Protein AF-A0A7K0A2V0-F1 (afdb_monomer_lite)

Foldseek 3Di:
DDQFAPLLVVLVVVLCVPDVQKDFPDQADLDAAQNHFQVSCVPPPVPGPQCPDPLQVDAGRSHGFKTKIFGNVLVVLAQPLQLLQVQLVVVCQVLVPLLQDDPLHGFWQKKWAHNPSDQFIWMWGPDQDVQGDTGIDGDDSVRSGIMMIGGRNNCRNPNVSSVSSSCSRVVHDDQRPDDDPCVCVCPPPVVVVVLLVVLCPVQPPPVLSVVLVVVLCVLCCCVVCVPCVPPPVVCVVVVNSCVSVVVVVSLVSVVVSLVVSLVVLVVCCVPVVDPPPSVVSSVVSNVVSVVVNVVDPDPDDDDDD

Secondary structure (DSSP, 8-state):
--SS-HHHHHHHHHHHTT-TTEEEEES--SSSSTTS-HHHHHHH-TT-GGGSSHHHHSS-SSS--EEEEEEHHHHTT-THHHHHHHHHHHHHHHTT-GGGEETTEESEEEEEE-SSSSSSPEEEE-SPPTTS--EEE---GGGGSEEEEEE-GGGTT-HHHHHHHHHHHHTPPPPPPPP-HHHHHHHSHHHHHHHHHHHHTTTS-HHHHHHHHHHHHHHHHHHHHTT-TTHHHHHHHTTTTTHHHHHHHHHHHHHHHHHHHHHHHHHHHHHHT--HHHHHHHHHHHHHHHHHHHTS---PPPP--

Radius of gyration: 24.72 Å; chains: 1; bounding box: 60×35×66 Å

Structure (mmCIF, N/CA/C/O backbone):
data_AF-A0A7K0A2V0-F1
#
_entry.id   AF-A0A7K0A2V0-F1
#
loop_
_atom_site.group_PDB
_atom_site.id
_atom_site.type_symbol
_atom_site.label_atom_id
_atom_site.label_alt_id
_atom_site.label_comp_id
_atom_site.label_asym_id
_atom_site.label_entity_id
_atom_site.label_seq_id
_atom_site.pdbx_PDB_ins_code
_atom_site.Cartn_x
_atom_site.Cartn_y
_atom_site.Cartn_z
_atom_site.occupancy
_atom_site.B_iso_or_equiv
_atom_site.auth_seq_id
_atom_site.auth_comp_id
_atom_site.auth_asym_id
_atom_site.auth_atom_id
_atom_site.pdbx_PDB_model_num
ATOM 1 N N . MET A 1 1 ? 16.718 -6.524 15.989 1.00 66.19 1 MET A N 1
ATOM 2 C CA . MET A 1 1 ? 15.733 -7.186 15.104 1.00 66.19 1 MET A CA 1
ATOM 3 C C . MET A 1 1 ? 15.753 -6.470 13.757 1.00 66.19 1 MET A C 1
ATOM 5 O O . MET A 1 1 ? 16.171 -5.319 13.733 1.00 66.19 1 MET A O 1
ATOM 9 N N . SER A 1 2 ? 15.404 -7.134 12.649 1.00 91.56 2 SER A N 1
ATOM 10 C CA . SER A 1 2 ? 15.358 -6.473 11.330 1.00 91.56 2 SER A CA 1
ATOM 11 C C . SER A 1 2 ? 14.224 -5.446 11.284 1.00 91.56 2 SER A C 1
ATOM 13 O O . SER A 1 2 ? 13.115 -5.767 11.713 1.00 91.56 2 SER A O 1
ATOM 15 N N . ALA A 1 3 ? 14.490 -4.260 10.728 1.00 93.75 3 ALA A N 1
ATOM 16 C CA . ALA A 1 3 ? 13.478 -3.230 10.485 1.00 93.75 3 ALA A CA 1
ATOM 17 C C . ALA A 1 3 ? 12.527 -3.587 9.326 1.00 93.75 3 ALA A C 1
ATOM 19 O O . ALA A 1 3 ? 11.509 -2.923 9.137 1.00 93.75 3 ALA A O 1
ATOM 20 N N . GLU A 1 4 ? 12.835 -4.630 8.551 1.00 95.62 4 GLU A N 1
ATOM 21 C CA . GLU A 1 4 ? 11.959 -5.126 7.491 1.00 95.62 4 GLU A CA 1
ATOM 22 C C . GLU A 1 4 ? 10.845 -6.013 8.080 1.00 95.62 4 GLU A C 1
ATOM 24 O O . GLU A 1 4 ? 11.146 -6.966 8.813 1.00 95.62 4 GLU A O 1
ATOM 29 N N . PRO A 1 5 ? 9.565 -5.732 7.774 1.00 96.62 5 PRO A N 1
ATOM 30 C CA . PRO A 1 5 ? 8.455 -6.604 8.128 1.00 96.62 5 PRO A CA 1
ATOM 31 C C . PRO A 1 5 ? 8.454 -7.893 7.309 1.00 96.62 5 PRO A C 1
ATOM 33 O O . PRO A 1 5 ? 8.651 -7.868 6.090 1.00 96.62 5 PRO A O 1
ATOM 36 N N . SER A 1 6 ? 8.157 -9.020 7.954 1.00 97.50 6 SER A N 1
ATOM 37 C CA . SER A 1 6 ? 8.134 -10.329 7.294 1.00 97.50 6 SER A CA 1
ATOM 38 C C . SER A 1 6 ? 7.038 -10.436 6.229 1.00 97.50 6 SER A C 1
ATOM 40 O O . SER A 1 6 ? 7.285 -10.989 5.156 1.00 97.50 6 SER A O 1
ATOM 42 N N . ALA A 1 7 ? 5.856 -9.851 6.462 1.00 98.44 7 ALA A N 1
ATOM 43 C CA . ALA A 1 7 ? 4.761 -9.899 5.493 1.00 98.44 7 ALA A CA 1
ATOM 44 C C . ALA A 1 7 ? 5.042 -9.043 4.247 1.00 98.44 7 ALA A C 1
ATOM 46 O O . ALA A 1 7 ? 4.751 -9.485 3.137 1.00 98.44 7 ALA A O 1
ATOM 47 N N . LEU A 1 8 ? 5.665 -7.865 4.396 1.00 98.56 8 LEU A N 1
ATOM 48 C CA . LEU A 1 8 ? 6.083 -7.055 3.242 1.00 98.56 8 LEU A CA 1
ATOM 49 C C . LEU A 1 8 ? 7.213 -7.730 2.459 1.00 98.56 8 LEU A C 1
ATOM 51 O O . LEU A 1 8 ? 7.192 -7.740 1.228 1.00 98.56 8 LEU A O 1
ATOM 55 N N . ARG A 1 9 ? 8.169 -8.358 3.159 1.00 98.50 9 ARG A N 1
ATOM 56 C CA . ARG A 1 9 ? 9.226 -9.151 2.518 1.00 98.50 9 ARG A CA 1
ATOM 57 C C . ARG A 1 9 ? 8.646 -10.306 1.708 1.00 98.50 9 ARG A C 1
ATOM 59 O O . ARG A 1 9 ? 9.081 -10.532 0.584 1.00 98.50 9 ARG A O 1
ATOM 66 N N . ARG A 1 10 ? 7.646 -10.996 2.256 1.00 98.50 10 ARG A N 1
ATOM 67 C CA . ARG A 1 10 ? 6.940 -12.069 1.560 1.00 98.50 10 ARG A CA 1
ATOM 68 C C . ARG A 1 10 ? 6.156 -11.562 0.348 1.00 98.50 10 ARG A C 1
ATOM 70 O O . ARG A 1 10 ? 6.206 -12.205 -0.693 1.00 98.50 10 ARG A O 1
ATOM 77 N N . LEU A 1 11 ? 5.476 -10.414 0.450 1.00 98.56 11 LEU A N 1
ATOM 78 C CA . LEU A 1 11 ? 4.786 -9.798 -0.693 1.00 98.56 11 LEU A CA 1
ATOM 79 C C . LEU A 1 11 ? 5.766 -9.577 -1.845 1.00 98.56 11 LEU A C 1
ATOM 81 O O . LEU A 1 11 ? 5.484 -9.999 -2.963 1.00 98.56 11 LEU A O 1
ATOM 85 N N . TRP A 1 12 ? 6.924 -8.974 -1.558 1.00 98.56 12 TRP A N 1
ATOM 86 C CA . TRP A 1 12 ? 7.983 -8.784 -2.548 1.00 98.56 12 TRP A CA 1
ATOM 87 C C . TRP A 1 12 ? 8.417 -10.114 -3.185 1.00 98.56 12 TRP A C 1
ATOM 89 O O . TRP A 1 12 ? 8.416 -10.226 -4.405 1.00 98.56 12 TRP A O 1
ATOM 99 N N . GLN A 1 13 ? 8.716 -11.131 -2.372 1.00 98.56 13 GLN A N 1
ATOM 100 C CA . GLN A 1 13 ? 9.186 -12.438 -2.852 1.00 98.56 13 GLN A CA 1
ATOM 101 C C . GLN A 1 13 ? 8.168 -13.168 -3.738 1.00 98.56 13 GLN A C 1
ATOM 103 O O . GLN A 1 13 ? 8.526 -13.841 -4.703 1.00 98.56 13 GLN A O 1
ATOM 108 N N . GLU A 1 14 ? 6.879 -13.055 -3.425 1.00 98.31 14 GLU A N 1
ATOM 109 C CA . GLU A 1 14 ? 5.840 -13.654 -4.262 1.00 98.31 14 GLU A CA 1
ATOM 110 C C . GLU A 1 14 ? 5.589 -12.840 -5.544 1.00 98.31 14 GLU A C 1
ATOM 112 O O . GLU A 1 14 ? 5.187 -13.411 -6.558 1.00 98.31 14 GLU A O 1
ATOM 117 N N . PHE A 1 15 ? 5.840 -11.527 -5.527 1.00 98.50 15 PHE A N 1
ATOM 118 C CA . PHE A 1 15 ? 5.737 -10.675 -6.712 1.00 98.50 15 PHE A CA 1
ATOM 119 C C . PHE A 1 15 ? 6.920 -10.867 -7.676 1.00 98.50 15 PHE A C 1
ATOM 121 O O . PHE A 1 15 ? 6.699 -11.072 -8.870 1.00 98.50 15 PHE A O 1
ATOM 128 N N . GLU A 1 16 ? 8.159 -10.874 -7.167 1.00 98.19 16 GLU A N 1
ATOM 129 C CA . GLU A 1 16 ? 9.382 -11.049 -7.975 1.00 98.19 16 GLU A CA 1
ATOM 130 C C . GLU A 1 16 ? 9.404 -12.397 -8.711 1.00 98.19 16 GLU A C 1
ATOM 132 O O . GLU A 1 16 ? 9.936 -12.508 -9.811 1.00 98.19 16 GLU A O 1
ATOM 137 N N . ALA A 1 17 ? 8.757 -13.420 -8.146 1.00 97.88 17 ALA A N 1
ATOM 138 C CA . ALA A 1 17 ? 8.623 -14.728 -8.780 1.00 97.88 17 ALA A CA 1
ATOM 139 C C . ALA A 1 17 ? 7.765 -14.712 -10.063 1.00 97.88 17 ALA A C 1
ATOM 141 O O . ALA A 1 17 ? 7.795 -15.678 -10.826 1.00 97.88 17 ALA A O 1
ATOM 142 N N . VAL A 1 18 ? 6.973 -13.657 -10.291 1.00 97.81 18 VAL A N 1
ATOM 143 C CA . VAL A 1 18 ? 6.028 -13.553 -11.417 1.00 97.81 18 VAL A CA 1
ATOM 144 C C . VAL A 1 18 ? 6.408 -12.444 -12.398 1.00 97.81 18 VAL A C 1
ATOM 146 O O . VAL A 1 18 ? 6.117 -12.575 -13.586 1.00 97.81 18 VAL A O 1
ATOM 149 N N . GLU A 1 19 ? 7.043 -11.369 -11.931 1.00 97.94 19 GLU A N 1
ATOM 150 C CA . GLU A 1 19 ? 7.427 -10.229 -12.768 1.00 97.94 19 GLU A CA 1
ATOM 151 C C . GLU A 1 19 ? 8.956 -10.075 -12.847 1.00 97.94 19 GLU A C 1
ATOM 153 O O . GLU A 1 19 ? 9.552 -9.494 -11.940 1.00 97.94 19 GLU A O 1
ATOM 158 N N . PRO A 1 20 ? 9.608 -10.563 -13.919 1.00 97.75 20 PRO A N 1
ATOM 159 C CA . PRO A 1 20 ? 11.066 -10.539 -14.037 1.00 97.75 20 PRO A CA 1
ATOM 160 C C . PRO A 1 20 ? 11.666 -9.139 -14.237 1.00 97.75 20 PRO A C 1
ATOM 162 O O . PRO A 1 20 ? 12.866 -8.975 -14.028 1.00 97.75 20 PRO A O 1
ATOM 165 N N . ASP A 1 21 ? 10.883 -8.138 -14.657 1.00 98.19 21 ASP A N 1
ATOM 166 C CA . ASP A 1 21 ? 11.375 -6.753 -14.748 1.00 98.19 21 ASP A CA 1
ATOM 167 C C . ASP A 1 21 ? 11.448 -6.053 -13.380 1.00 98.19 21 ASP A C 1
ATOM 169 O O . ASP A 1 21 ? 12.147 -5.046 -13.216 1.00 98.19 21 ASP A O 1
ATOM 173 N N . ALA A 1 22 ? 10.737 -6.591 -12.388 1.00 98.25 22 ALA A N 1
ATOM 174 C CA . ALA A 1 22 ? 10.681 -6.018 -11.061 1.00 98.25 22 ALA A CA 1
ATOM 175 C C . ALA A 1 22 ? 11.991 -6.246 -10.297 1.00 98.25 22 ALA A C 1
ATOM 177 O O 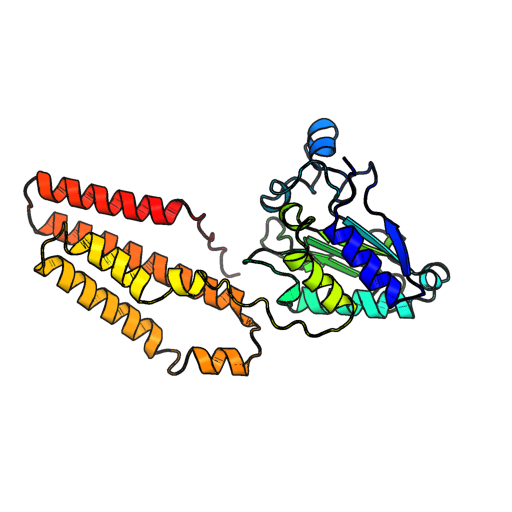. ALA A 1 22 ? 12.559 -7.337 -10.273 1.00 98.25 22 ALA A O 1
ATOM 178 N N . VAL A 1 23 ? 12.434 -5.215 -9.584 1.00 98.31 23 VAL A N 1
ATOM 179 C CA . VAL A 1 23 ? 13.592 -5.237 -8.690 1.00 98.31 23 VAL A CA 1
ATOM 180 C C . VAL A 1 23 ? 13.190 -4.688 -7.330 1.00 98.31 23 VAL A C 1
ATOM 182 O O . VAL A 1 23 ? 12.395 -3.748 -7.227 1.00 98.31 23 VAL A O 1
ATOM 185 N N . PHE A 1 24 ? 13.773 -5.258 -6.277 1.00 98.31 24 PHE A N 1
ATOM 186 C CA . PHE A 1 24 ? 13.545 -4.814 -4.910 1.00 98.31 24 PHE A CA 1
ATOM 187 C C . PHE A 1 24 ? 14.016 -3.363 -4.747 1.00 98.31 24 PHE A C 1
ATOM 189 O O . PHE A 1 24 ? 15.218 -3.099 -4.718 1.00 98.31 24 PHE A O 1
ATOM 196 N N . GLY A 1 25 ? 13.072 -2.423 -4.658 1.00 97.12 25 GLY A N 1
ATOM 197 C CA . GLY A 1 25 ? 13.355 -0.996 -4.482 1.00 97.12 25 GLY A CA 1
ATOM 198 C C . GLY A 1 25 ? 13.645 -0.635 -3.027 1.00 97.12 25 GLY A C 1
ATOM 199 O O . GLY A 1 25 ? 14.465 0.241 -2.760 1.00 97.12 25 GLY A O 1
ATOM 200 N N . GLY A 1 26 ? 13.034 -1.356 -2.083 1.00 97.81 26 GLY A N 1
ATOM 201 C CA . GLY A 1 26 ? 13.391 -1.262 -0.674 1.00 97.81 26 GLY A CA 1
ATOM 202 C C . GLY A 1 26 ? 12.240 -1.421 0.316 1.00 97.81 26 GLY A C 1
ATOM 203 O O . GLY A 1 26 ? 11.140 -0.905 0.147 1.00 97.81 26 GLY A O 1
ATOM 204 N N . ILE A 1 27 ? 12.597 -2.119 1.391 1.00 98.56 27 ILE A N 1
ATOM 205 C CA . ILE A 1 27 ? 12.077 -2.130 2.757 1.00 98.56 27 ILE A CA 1
ATOM 206 C C . ILE A 1 27 ? 12.171 -0.813 3.534 1.00 98.56 27 ILE A C 1
ATOM 208 O O . ILE A 1 27 ? 11.345 0.102 3.536 1.00 98.56 27 ILE A O 1
ATOM 212 N N . PHE A 1 28 ? 13.280 -0.787 4.258 1.00 98.31 28 PHE A N 1
ATOM 213 C CA . PHE A 1 28 ? 13.656 0.206 5.219 1.00 98.31 28 PHE A CA 1
ATOM 214 C C . PHE A 1 28 ? 14.677 1.169 4.620 1.00 98.31 28 PHE A C 1
ATOM 216 O O . PHE A 1 28 ? 15.631 0.763 3.960 1.00 98.31 28 PHE A O 1
ATOM 223 N N . ALA A 1 29 ? 14.517 2.446 4.937 1.00 97.44 29 ALA A N 1
ATOM 224 C CA . ALA A 1 29 ? 15.529 3.467 4.739 1.00 97.44 29 ALA A CA 1
ATOM 225 C C . ALA A 1 29 ? 15.411 4.487 5.871 1.00 97.44 29 ALA A C 1
ATOM 227 O O . ALA A 1 29 ? 14.306 4.861 6.271 1.00 97.44 29 ALA A O 1
ATOM 228 N N . ASN A 1 30 ? 16.544 4.984 6.371 1.00 96.31 30 ASN A N 1
ATOM 229 C CA . ASN A 1 30 ? 16.555 5.981 7.441 1.00 96.31 30 ASN A CA 1
ATOM 230 C C . ASN A 1 30 ? 16.196 7.401 6.929 1.00 96.31 30 ASN A C 1
ATOM 232 O O . ASN A 1 30 ? 16.963 8.350 7.085 1.00 96.31 30 ASN A O 1
ATOM 236 N N . LYS A 1 31 ? 15.022 7.549 6.304 1.00 94.88 31 LYS A N 1
ATOM 237 C CA . LYS A 1 31 ? 14.460 8.794 5.738 1.00 94.88 31 LYS A CA 1
ATOM 238 C C . LYS A 1 31 ? 13.128 9.157 6.411 1.00 94.88 31 LYS A C 1
ATOM 240 O O . LYS A 1 31 ? 12.721 8.454 7.331 1.00 94.88 31 LYS A O 1
ATOM 245 N N . SER A 1 32 ? 12.507 10.282 6.056 1.00 95.38 32 SER A N 1
ATOM 246 C CA . SER A 1 32 ? 11.130 10.615 6.469 1.00 95.38 32 SER A CA 1
ATOM 247 C C . SER A 1 32 ? 10.113 9.628 5.875 1.00 95.38 32 SER A C 1
ATOM 249 O O . SER A 1 32 ? 10.415 8.914 4.918 1.00 95.38 32 SER A O 1
ATOM 251 N N . GLY A 1 33 ? 8.909 9.574 6.443 1.00 96.44 33 GLY A N 1
ATOM 252 C CA . GLY A 1 33 ? 7.812 8.753 5.929 1.00 96.44 33 GLY A CA 1
ATOM 253 C C . GLY A 1 33 ? 7.914 7.258 6.255 1.00 96.44 33 GLY A C 1
ATOM 254 O O . GLY A 1 33 ? 8.633 6.830 7.164 1.00 96.44 33 GLY A O 1
ATOM 255 N N . TYR A 1 34 ? 7.159 6.448 5.511 1.00 98.12 34 TYR A N 1
ATOM 256 C CA . TYR A 1 34 ? 6.868 5.051 5.854 1.00 98.12 34 TYR A CA 1
ATOM 257 C C . TYR A 1 34 ? 8.057 4.083 5.738 1.00 98.12 34 TYR A C 1
ATOM 259 O O . TYR A 1 34 ? 8.030 3.026 6.363 1.00 98.12 34 TYR A O 1
ATOM 267 N N . HIS A 1 35 ? 9.141 4.433 5.042 1.00 98.31 35 HIS A N 1
ATOM 268 C CA . HIS A 1 35 ? 10.347 3.587 4.994 1.00 98.31 35 HIS A CA 1
ATOM 269 C C . HIS A 1 35 ? 11.119 3.514 6.314 1.00 98.31 35 HIS A C 1
ATOM 271 O O . HIS A 1 35 ? 12.013 2.685 6.450 1.00 98.31 35 HIS A O 1
ATOM 277 N N . ASN A 1 36 ? 10.816 4.365 7.290 1.00 98.31 36 ASN A N 1
ATOM 278 C CA . ASN A 1 36 ? 11.484 4.334 8.586 1.00 98.31 36 ASN A CA 1
ATOM 279 C C . ASN A 1 36 ? 10.597 3.712 9.663 1.00 98.31 36 ASN A C 1
ATOM 281 O O . ASN A 1 36 ? 9.383 3.549 9.502 1.00 98.31 36 ASN A O 1
ATOM 285 N N . THR A 1 37 ? 11.198 3.393 10.802 1.00 98.50 37 THR A N 1
ATOM 286 C CA . THR A 1 37 ? 10.464 2.856 11.945 1.00 98.50 37 THR A CA 1
ATOM 287 C C . THR A 1 37 ? 9.756 3.975 12.708 1.00 98.50 37 THR A C 1
ATOM 289 O O . THR A 1 37 ? 10.221 5.120 12.755 1.00 98.50 37 THR A O 1
ATOM 292 N N . ARG A 1 38 ? 8.618 3.658 13.335 1.00 97.94 38 ARG A N 1
ATOM 293 C CA . ARG A 1 38 ? 7.904 4.623 14.184 1.00 97.94 38 ARG A CA 1
ATOM 294 C C . ARG A 1 38 ? 8.755 5.035 15.378 1.00 97.94 38 ARG A C 1
ATOM 296 O O . ARG A 1 38 ? 8.724 6.200 15.752 1.00 97.94 38 ARG A O 1
ATOM 303 N N . ALA A 1 39 ? 9.502 4.106 15.969 1.00 98.00 39 ALA A N 1
ATOM 304 C CA . ALA A 1 39 ? 10.393 4.381 17.089 1.00 98.00 39 ALA A CA 1
ATOM 305 C C . ALA A 1 39 ? 11.469 5.411 16.710 1.00 98.00 39 ALA A C 1
ATOM 307 O O . ALA A 1 39 ? 11.717 6.354 17.461 1.00 98.00 39 ALA A O 1
ATOM 308 N N . ASN A 1 40 ? 12.054 5.276 15.516 1.00 97.94 40 ASN A N 1
ATOM 309 C CA . ASN A 1 40 ? 13.050 6.214 15.012 1.00 97.94 40 ASN A CA 1
ATOM 310 C C . ASN A 1 40 ? 12.446 7.605 14.771 1.00 97.94 40 ASN A C 1
ATOM 312 O O . ASN A 1 40 ? 13.007 8.606 15.208 1.00 97.94 40 ASN A O 1
ATOM 316 N N . HIS A 1 41 ? 11.255 7.668 14.170 1.00 98.00 41 HIS A N 1
ATOM 317 C CA . HIS A 1 41 ? 10.542 8.935 13.997 1.00 98.00 41 HIS A CA 1
ATOM 318 C C . HIS A 1 41 ? 10.130 9.566 15.323 1.00 98.00 41 HIS A C 1
ATOM 320 O O . HIS A 1 41 ? 10.343 10.752 15.501 1.00 98.00 41 HIS A O 1
ATOM 326 N N . LYS A 1 42 ? 9.627 8.814 16.305 1.00 97.25 42 LYS A N 1
ATOM 327 C CA . LYS A 1 42 ? 9.307 9.378 17.630 1.00 97.25 42 LYS A CA 1
ATOM 328 C C . LYS A 1 42 ? 10.511 10.064 18.285 1.00 97.25 42 LYS A C 1
ATOM 330 O O . LYS A 1 42 ? 10.323 11.050 18.988 1.00 97.25 42 LYS A O 1
ATOM 335 N N . ARG A 1 43 ? 11.723 9.551 18.047 1.00 97.19 43 ARG A N 1
ATOM 336 C CA . ARG A 1 43 ? 12.970 10.122 18.565 1.00 97.19 43 ARG A CA 1
ATOM 337 C C . ARG A 1 43 ? 13.436 11.337 17.761 1.00 97.19 43 ARG A C 1
ATOM 339 O O . ARG A 1 43 ? 13.698 12.381 18.346 1.00 97.19 43 ARG A O 1
ATOM 346 N N . ASP A 1 44 ? 13.529 11.199 16.439 1.00 96.94 44 ASP A N 1
ATOM 347 C CA . ASP A 1 44 ? 14.246 12.166 15.594 1.00 96.94 44 ASP A CA 1
ATOM 348 C C . ASP A 1 44 ? 13.310 13.111 14.823 1.00 96.94 44 ASP A C 1
ATOM 350 O O . ASP A 1 44 ? 13.721 14.185 14.385 1.00 96.94 44 ASP A O 1
ATOM 354 N N . ARG A 1 45 ? 12.055 12.701 14.605 1.00 95.56 45 ARG A N 1
ATOM 355 C CA . ARG A 1 45 ? 11.041 13.384 13.781 1.00 95.56 45 ARG A CA 1
ATOM 356 C C . ARG A 1 45 ? 9.623 13.158 14.343 1.00 95.56 45 ARG A C 1
ATOM 358 O O . ARG A 1 45 ? 8.782 12.578 13.654 1.00 95.56 45 ARG A O 1
ATOM 365 N N . PRO A 1 46 ? 9.315 13.588 15.582 1.00 93.94 46 PRO A N 1
ATOM 366 C CA . PRO A 1 46 ? 8.057 13.237 16.258 1.00 93.94 46 PRO A CA 1
ATOM 367 C C . PRO A 1 46 ? 6.797 13.740 15.533 1.00 93.94 46 PRO A C 1
ATOM 369 O O . PRO A 1 46 ? 5.700 13.252 15.788 1.00 93.94 46 PRO A O 1
ATOM 372 N N . GLY A 1 47 ? 6.951 14.695 14.613 1.00 91.94 47 GLY A N 1
ATOM 373 C CA . GLY A 1 47 ? 5.891 15.176 13.735 1.00 91.94 47 GLY A CA 1
ATOM 374 C C . GLY A 1 47 ? 5.798 14.469 12.381 1.00 91.94 47 GLY A C 1
ATOM 375 O O . GLY A 1 47 ? 5.036 14.944 11.550 1.00 91.94 47 GLY A O 1
ATOM 376 N N . ASP A 1 48 ? 6.544 13.402 12.088 1.00 96.56 48 ASP A N 1
ATOM 377 C CA . ASP A 1 48 ? 6.468 12.727 10.782 1.00 96.56 48 ASP A CA 1
ATOM 378 C C . ASP A 1 48 ? 5.041 12.220 10.501 1.00 96.56 48 ASP A C 1
ATOM 380 O O . ASP A 1 48 ? 4.374 11.677 11.381 1.00 96.56 48 ASP A O 1
ATOM 384 N N . TYR A 1 49 ? 4.533 12.426 9.282 1.00 94.00 49 TYR A N 1
ATOM 385 C CA . TYR A 1 49 ? 3.143 12.094 8.952 1.00 94.00 49 TYR A CA 1
ATOM 386 C C . TYR A 1 49 ? 2.850 10.589 9.062 1.00 94.00 49 TYR A C 1
ATOM 388 O O . TYR A 1 49 ? 1.729 10.217 9.411 1.00 94.00 49 TYR A O 1
ATOM 396 N N . SER A 1 50 ? 3.863 9.734 8.868 1.00 94.75 50 SER A N 1
ATOM 397 C CA . SER A 1 50 ? 3.743 8.269 8.898 1.00 94.75 50 SER A CA 1
ATOM 398 C C . SER A 1 50 ? 3.549 7.664 10.294 1.00 94.75 50 SER A C 1
ATOM 400 O O . SER A 1 50 ? 3.554 6.438 10.451 1.00 94.75 50 SER A O 1
ATOM 402 N N . ILE A 1 51 ? 3.435 8.503 11.330 1.00 95.50 51 ILE A N 1
ATOM 403 C CA . ILE A 1 51 ? 3.210 8.086 12.723 1.00 95.50 51 ILE A CA 1
ATOM 404 C C . ILE A 1 51 ? 2.035 8.816 13.390 1.00 95.50 51 ILE A C 1
ATOM 406 O O . ILE A 1 51 ? 1.830 8.677 14.597 1.00 95.50 51 ILE A O 1
ATOM 410 N N . ARG A 1 52 ? 1.261 9.603 12.630 1.00 92.00 52 ARG A N 1
ATOM 411 C CA . ARG A 1 52 ? 0.192 10.449 13.188 1.00 92.00 52 ARG A CA 1
ATOM 412 C C . ARG A 1 52 ? -1.138 9.721 13.355 1.00 92.00 52 ARG A C 1
ATOM 414 O O . ARG A 1 52 ? -1.867 10.033 14.288 1.00 92.00 52 ARG A O 1
ATOM 421 N N . MET A 1 53 ? -1.470 8.773 12.479 1.00 87.56 53 MET A N 1
ATOM 422 C CA . MET A 1 53 ? -2.792 8.140 12.514 1.00 87.56 53 MET A CA 1
ATOM 423 C C . MET A 1 53 ? -2.907 7.044 13.571 1.00 87.56 53 MET A C 1
ATOM 425 O O . MET A 1 53 ? -1.928 6.344 13.824 1.00 87.56 53 MET A O 1
ATOM 429 N N . PRO A 1 54 ? -4.118 6.773 14.093 1.00 90.31 54 PRO A N 1
ATOM 430 C CA . PRO A 1 54 ? -4.345 5.664 15.021 1.00 90.31 54 PRO A CA 1
ATOM 431 C C . PRO A 1 54 ? -3.880 4.299 14.484 1.00 90.31 54 PRO A C 1
ATOM 433 O O . PRO A 1 54 ? -3.336 3.481 15.223 1.00 90.31 54 PRO A O 1
ATOM 436 N N . ALA A 1 55 ? -4.049 4.034 13.183 1.00 88.94 55 ALA A N 1
ATOM 437 C CA . ALA A 1 55 ? -3.558 2.805 12.553 1.00 88.94 55 ALA A CA 1
ATOM 438 C C . ALA A 1 55 ? -2.019 2.742 12.479 1.00 88.94 55 ALA A C 1
ATOM 440 O O . ALA A 1 55 ? -1.444 1.658 12.566 1.00 88.94 55 ALA A O 1
ATOM 441 N N . ASP A 1 56 ? -1.354 3.896 12.403 1.00 92.81 56 ASP A N 1
ATOM 442 C CA . ASP A 1 56 ? 0.107 4.008 12.412 1.00 92.81 56 ASP A CA 1
ATOM 443 C C . ASP A 1 56 ? 0.692 4.082 13.822 1.00 92.81 56 ASP A C 1
ATOM 445 O O . ASP A 1 56 ? 1.877 3.837 14.021 1.00 92.81 56 ASP A O 1
ATOM 449 N N . GLN A 1 57 ? -0.119 4.377 14.833 1.00 94.12 57 GLN A N 1
ATOM 450 C CA . GLN A 1 57 ? 0.270 4.328 16.244 1.00 94.12 57 GLN A CA 1
ATOM 451 C C . GLN A 1 57 ? 0.122 2.928 16.859 1.00 94.12 57 GLN A C 1
ATOM 453 O O . GLN A 1 57 ? 0.612 2.692 17.963 1.00 94.12 57 GLN A O 1
ATOM 458 N N . ARG A 1 58 ? -0.465 1.979 16.117 1.00 93.88 58 ARG A N 1
ATOM 459 C CA . ARG A 1 58 ? -0.594 0.556 16.472 1.00 93.88 58 ARG A CA 1
ATOM 460 C C . ARG A 1 58 ? 0.374 -0.331 15.681 1.00 93.88 58 ARG A C 1
ATOM 462 O O . ARG A 1 58 ? 1.065 0.144 14.783 1.00 93.88 58 ARG A O 1
ATOM 469 N N . GLY A 1 59 ? 0.466 -1.608 16.049 1.00 94.69 59 GLY A N 1
ATOM 470 C CA . GLY A 1 59 ? 1.445 -2.539 15.475 1.00 94.69 59 GLY A CA 1
ATOM 471 C C . GLY A 1 59 ? 2.884 -2.272 15.936 1.00 94.69 59 GLY A C 1
ATOM 472 O O . GLY A 1 59 ? 3.091 -1.446 16.836 1.00 94.69 59 GLY A O 1
ATOM 473 N N . PRO A 1 60 ? 3.873 -2.959 15.340 1.00 97.25 60 PRO A N 1
ATOM 474 C CA . PRO A 1 60 ? 5.273 -2.829 15.725 1.00 97.25 60 PRO A CA 1
ATOM 475 C C . PRO A 1 60 ? 5.806 -1.418 15.447 1.00 97.25 60 PRO A C 1
ATOM 477 O O . PRO A 1 60 ? 5.547 -0.831 14.393 1.00 97.25 60 PRO A O 1
ATOM 480 N N . ASP A 1 61 ? 6.552 -0.849 16.395 1.00 97.88 61 ASP A N 1
ATOM 481 C CA . ASP A 1 61 ? 7.193 0.457 16.224 1.00 97.88 61 ASP A CA 1
ATOM 482 C C . ASP A 1 61 ? 8.613 0.380 15.663 1.00 97.88 61 ASP A C 1
ATOM 484 O O . ASP A 1 61 ? 9.118 1.397 15.189 1.00 97.88 61 ASP A O 1
ATOM 488 N N . ASP A 1 62 ? 9.230 -0.798 15.672 1.00 98.19 62 ASP A N 1
ATOM 489 C CA . ASP A 1 62 ? 10.589 -1.076 15.207 1.00 98.19 62 ASP A CA 1
ATOM 490 C C . ASP A 1 62 ? 10.654 -1.513 13.733 1.00 98.19 62 ASP A C 1
ATOM 492 O O . ASP A 1 62 ? 11.718 -1.885 13.239 1.00 98.19 62 ASP A O 1
ATOM 496 N N . LYS A 1 63 ? 9.532 -1.427 13.010 1.00 98.44 63 LYS A N 1
ATOM 497 C CA . LYS A 1 63 ? 9.405 -1.852 11.613 1.00 98.44 63 LYS A CA 1
ATOM 498 C C . LYS A 1 63 ? 9.120 -0.699 10.661 1.00 98.44 63 LYS A C 1
ATOM 500 O O . LYS A 1 63 ? 8.391 0.234 11.000 1.00 98.44 63 LYS A O 1
ATOM 505 N N . ALA A 1 64 ? 9.687 -0.775 9.460 1.00 98.56 64 ALA A N 1
ATOM 506 C CA . ALA A 1 64 ? 9.269 0.030 8.319 1.00 98.56 64 ALA A CA 1
ATOM 507 C C . ALA A 1 64 ? 7.866 -0.381 7.855 1.00 98.56 64 ALA A C 1
ATOM 509 O O . ALA A 1 64 ? 7.336 -1.419 8.243 1.00 98.56 64 ALA A O 1
ATOM 510 N N . ALA A 1 65 ? 7.253 0.455 7.035 1.00 98.62 65 ALA A N 1
ATOM 511 C CA . ALA A 1 65 ? 5.879 0.297 6.594 1.00 98.62 65 ALA A CA 1
ATOM 512 C C . ALA A 1 65 ? 5.682 0.770 5.149 1.00 98.62 65 ALA A C 1
ATOM 514 O O . ALA A 1 65 ? 4.595 1.195 4.781 1.00 98.62 65 ALA A O 1
ATOM 515 N N . ALA A 1 66 ? 6.733 0.701 4.334 1.00 98.56 66 ALA A N 1
ATOM 516 C CA . ALA A 1 66 ? 6.676 0.966 2.905 1.00 98.56 66 ALA A CA 1
ATOM 517 C C . ALA A 1 66 ? 7.319 -0.173 2.115 1.00 98.56 66 ALA A C 1
ATOM 519 O O . ALA A 1 66 ? 8.148 -0.909 2.650 1.00 98.56 66 ALA A O 1
ATOM 520 N N . LEU A 1 67 ? 6.941 -0.290 0.848 1.00 98.81 67 LEU A N 1
ATOM 521 C CA . LEU A 1 67 ? 7.607 -1.134 -0.133 1.00 98.81 67 LEU A CA 1
ATOM 522 C C . LEU A 1 67 ? 7.764 -0.351 -1.433 1.00 98.81 67 LEU A C 1
ATOM 524 O O . LEU A 1 67 ? 6.761 0.085 -1.998 1.00 98.81 67 LEU A O 1
ATOM 528 N N . ASP A 1 68 ? 9.000 -0.263 -1.916 1.00 98.75 68 ASP A N 1
ATOM 529 C CA . ASP A 1 68 ? 9.296 0.202 -3.270 1.00 98.75 68 ASP A CA 1
ATOM 530 C C . ASP A 1 68 ? 9.532 -1.002 -4.194 1.00 98.75 68 ASP A C 1
ATOM 532 O O . ASP A 1 68 ? 10.354 -1.879 -3.901 1.00 98.75 68 ASP A O 1
ATOM 536 N N . ILE A 1 69 ? 8.834 -1.029 -5.330 1.00 98.69 69 ILE A N 1
ATOM 537 C CA . ILE A 1 69 ? 9.004 -2.006 -6.413 1.00 98.69 69 ILE A CA 1
ATOM 538 C C . ILE A 1 69 ? 9.519 -1.258 -7.640 1.00 98.69 69 ILE A C 1
ATOM 540 O O . ILE A 1 69 ? 8.774 -0.502 -8.254 1.00 98.69 69 ILE A O 1
ATOM 544 N N . THR A 1 70 ? 10.789 -1.442 -7.994 1.00 98.50 70 THR A N 1
ATOM 545 C CA . THR A 1 70 ? 11.405 -0.782 -9.157 1.00 98.50 70 THR A CA 1
ATOM 546 C C . THR A 1 70 ? 11.203 -1.606 -10.422 1.00 98.50 70 THR A C 1
ATOM 548 O O . THR A 1 70 ? 11.285 -2.825 -10.360 1.00 98.50 70 THR A O 1
ATOM 551 N N . PHE A 1 71 ? 11.017 -0.949 -11.565 1.00 98.50 71 PHE A N 1
ATOM 552 C CA . PHE A 1 71 ? 10.895 -1.587 -12.879 1.00 98.50 71 PHE A CA 1
ATOM 553 C C . PHE A 1 71 ? 12.073 -1.168 -13.765 1.00 98.50 71 PHE A C 1
ATOM 555 O O . PHE A 1 71 ? 12.290 0.028 -13.993 1.00 98.50 71 PHE A O 1
ATOM 562 N N . ASN A 1 72 ? 12.885 -2.126 -14.224 1.00 97.81 72 ASN A N 1
ATOM 563 C CA . ASN A 1 72 ? 14.103 -1.805 -14.975 1.00 97.81 72 ASN A CA 1
ATOM 564 C C . ASN A 1 72 ? 13.785 -1.154 -16.325 1.00 97.81 72 ASN A C 1
ATOM 566 O O . ASN A 1 72 ? 14.470 -0.199 -16.698 1.00 97.81 72 ASN A O 1
ATOM 570 N N . THR A 1 73 ? 12.747 -1.608 -17.036 1.00 97.75 73 THR A N 1
ATOM 571 C CA . THR A 1 73 ? 12.351 -0.987 -18.313 1.00 97.75 73 THR A CA 1
ATOM 572 C C . THR A 1 73 ? 11.896 0.459 -18.129 1.00 97.75 73 THR A C 1
ATOM 574 O O . THR A 1 73 ? 12.220 1.314 -18.954 1.00 97.75 73 THR A O 1
ATOM 577 N N . ALA A 1 74 ? 11.222 0.764 -17.016 1.00 97.62 74 ALA A N 1
ATOM 578 C CA . ALA A 1 74 ? 10.722 2.106 -16.727 1.00 97.62 74 ALA A CA 1
ATOM 579 C C . ALA A 1 74 ? 11.858 3.122 -16.519 1.00 97.62 74 ALA A C 1
ATOM 581 O O . ALA A 1 74 ? 11.749 4.265 -16.954 1.00 97.62 74 ALA A O 1
ATOM 582 N N . ARG A 1 75 ? 13.008 2.701 -15.969 1.00 93.81 75 ARG A N 1
ATOM 583 C CA . ARG A 1 75 ? 14.218 3.551 -15.900 1.00 93.81 75 ARG A CA 1
ATOM 584 C C . ARG A 1 75 ? 14.746 3.963 -17.279 1.00 93.81 75 ARG A C 1
ATOM 586 O O . ARG A 1 75 ? 15.437 4.971 -17.387 1.00 93.81 75 ARG A O 1
ATOM 593 N N . GLY A 1 76 ? 14.449 3.175 -18.313 1.00 94.12 76 GLY A N 1
ATOM 594 C CA . GLY A 1 76 ? 14.757 3.475 -19.712 1.00 94.12 76 GLY A CA 1
ATOM 595 C C . GLY A 1 76 ? 13.648 4.232 -20.453 1.00 94.12 76 GLY A C 1
ATOM 596 O O . GLY A 1 76 ? 13.771 4.417 -21.661 1.00 94.12 76 GLY A O 1
ATOM 597 N N . GLY A 1 77 ? 12.576 4.642 -19.763 1.00 95.62 77 GLY A N 1
ATOM 598 C CA . GLY A 1 77 ? 11.416 5.324 -20.348 1.00 95.62 77 GLY A CA 1
ATOM 599 C C . GLY A 1 77 ? 10.350 4.396 -20.940 1.00 95.62 77 GLY A C 1
ATOM 600 O O . GLY A 1 77 ? 9.420 4.874 -21.583 1.00 95.62 77 GLY A O 1
ATOM 601 N N . ASP A 1 78 ? 10.455 3.075 -20.752 1.00 97.88 78 ASP A N 1
ATOM 602 C CA . ASP A 1 78 ? 9.403 2.132 -21.148 1.00 97.88 78 ASP A CA 1
ATOM 603 C C . ASP A 1 78 ? 8.511 1.782 -19.951 1.00 97.88 78 ASP A C 1
ATOM 605 O O . ASP A 1 78 ? 8.780 0.855 -19.176 1.00 97.88 78 ASP A O 1
ATOM 609 N N . PHE A 1 79 ? 7.422 2.540 -19.824 1.00 98.38 79 PHE A N 1
ATOM 610 C CA . PHE A 1 79 ? 6.492 2.463 -18.701 1.00 98.38 79 PHE A CA 1
ATOM 611 C C . PHE A 1 79 ? 5.465 1.326 -18.795 1.00 98.38 79 PHE A C 1
ATOM 613 O O . PHE A 1 79 ? 4.649 1.157 -17.892 1.00 98.38 79 PHE A O 1
ATOM 620 N N . ARG A 1 80 ? 5.482 0.496 -19.849 1.00 98.56 80 ARG A N 1
ATOM 621 C CA . ARG A 1 80 ? 4.418 -0.504 -20.086 1.00 98.56 80 ARG A CA 1
ATOM 622 C C . ARG A 1 80 ? 4.232 -1.491 -18.935 1.00 98.56 80 ARG A C 1
ATOM 624 O O . ARG A 1 80 ? 3.098 -1.865 -18.630 1.00 98.56 80 ARG A O 1
ATOM 631 N N . ILE A 1 81 ? 5.326 -1.918 -18.304 1.00 98.38 81 ILE A N 1
ATOM 632 C CA . ILE A 1 81 ? 5.276 -2.898 -17.212 1.00 98.38 81 ILE A CA 1
ATOM 633 C C . ILE A 1 81 ? 4.815 -2.237 -15.911 1.00 98.38 81 ILE A C 1
ATOM 635 O O . ILE A 1 81 ? 3.877 -2.737 -15.292 1.00 98.38 81 ILE A O 1
ATOM 639 N N . ILE A 1 82 ? 5.396 -1.097 -15.521 1.00 98.44 82 ILE A N 1
ATOM 640 C CA . ILE A 1 82 ? 4.956 -0.370 -14.320 1.00 98.44 82 ILE A CA 1
ATOM 641 C C . ILE A 1 82 ? 3.480 0.044 -14.433 1.00 98.44 82 ILE A C 1
ATOM 643 O O . ILE A 1 82 ? 2.704 -0.249 -13.523 1.00 98.44 82 ILE A O 1
ATOM 647 N N . ALA A 1 83 ? 3.051 0.569 -15.587 1.00 98.50 83 ALA A N 1
ATOM 648 C CA . ALA A 1 83 ? 1.671 0.987 -15.832 1.00 98.50 83 ALA A CA 1
ATOM 649 C C . ALA A 1 83 ? 0.654 -0.135 -15.657 1.00 98.50 83 ALA A C 1
ATOM 651 O O . ALA A 1 83 ? -0.413 0.082 -15.082 1.00 98.50 83 ALA A O 1
ATOM 652 N N . LYS A 1 84 ? 0.988 -1.366 -16.058 1.00 98.31 84 LYS A N 1
ATOM 653 C CA . LYS A 1 84 ? 0.136 -2.537 -15.810 1.00 98.31 84 LYS A CA 1
ATOM 654 C C . LYS A 1 84 ? -0.178 -2.705 -14.319 1.00 98.31 84 LYS A C 1
ATOM 656 O O . LYS A 1 84 ? -1.326 -2.984 -13.974 1.00 98.31 84 LYS A O 1
ATOM 661 N N . TYR A 1 85 ? 0.815 -2.565 -13.442 1.00 98.62 85 TYR A N 1
ATOM 662 C CA . TYR A 1 85 ? 0.655 -2.786 -12.003 1.00 98.62 85 TYR A CA 1
ATOM 663 C C . TYR A 1 85 ? 0.098 -1.560 -11.278 1.00 98.62 85 TYR A C 1
ATOM 665 O O . TYR A 1 85 ? -0.830 -1.705 -10.478 1.00 98.62 85 TYR A O 1
ATOM 673 N N . SER A 1 86 ? 0.573 -0.358 -11.606 1.00 98.56 86 SER A N 1
ATOM 674 C CA . SER A 1 86 ? 0.041 0.887 -11.043 1.00 98.56 86 SER A CA 1
ATOM 675 C C . SER A 1 86 ? -1.428 1.072 -11.401 1.00 98.56 86 SER A C 1
ATOM 677 O O . SER A 1 86 ? -2.215 1.426 -10.534 1.00 98.56 86 SER A O 1
ATOM 679 N N . LYS A 1 87 ? -1.852 0.740 -12.630 1.00 98.31 87 LYS A N 1
ATOM 680 C CA . LYS A 1 87 ? -3.266 0.816 -13.030 1.00 98.31 87 LYS A CA 1
ATOM 681 C C . LYS A 1 87 ? -4.162 -0.127 -12.227 1.00 98.31 87 LYS A C 1
ATOM 683 O O . LYS A 1 87 ? -5.302 0.228 -11.922 1.00 98.31 87 LYS A O 1
ATOM 688 N N . ARG A 1 88 ? -3.664 -1.314 -11.857 1.00 98.25 88 ARG A N 1
ATOM 689 C CA . ARG A 1 88 ? -4.385 -2.257 -10.981 1.00 98.25 88 ARG A CA 1
ATOM 690 C C . ARG A 1 88 ? -4.572 -1.669 -9.587 1.00 98.25 88 ARG A C 1
ATOM 692 O O . ARG A 1 88 ? -5.687 -1.696 -9.071 1.00 98.25 88 ARG A O 1
ATOM 699 N N . LEU A 1 89 ? -3.514 -1.094 -9.012 1.00 98.38 89 LEU A N 1
ATOM 700 C CA . LEU A 1 89 ? -3.594 -0.387 -7.733 1.00 98.38 89 LEU A CA 1
ATOM 701 C C . LEU A 1 89 ? -4.529 0.822 -7.825 1.00 98.38 89 LEU A C 1
ATOM 703 O O . LEU A 1 89 ? -5.464 0.912 -7.039 1.00 98.38 89 LEU A O 1
ATOM 707 N N . LEU A 1 90 ? -4.359 1.691 -8.820 1.00 97.38 90 LEU A N 1
ATOM 708 C CA . LEU A 1 90 ? -5.189 2.877 -9.024 1.00 97.38 90 LEU A CA 1
ATOM 709 C C . LEU A 1 90 ? -6.673 2.517 -9.095 1.00 97.38 90 LEU A C 1
ATOM 711 O O . LEU A 1 90 ? -7.483 3.074 -8.356 1.00 97.38 90 LEU A O 1
ATOM 715 N N . THR A 1 91 ? -7.013 1.521 -9.917 1.00 96.25 91 THR A N 1
ATOM 716 C CA . THR A 1 91 ? -8.386 1.016 -10.040 1.00 96.25 91 THR A CA 1
ATOM 717 C C . THR A 1 91 ? -8.892 0.484 -8.702 1.00 96.25 91 THR A C 1
ATOM 719 O O . THR A 1 91 ? -10.016 0.790 -8.304 1.00 96.25 91 THR A O 1
ATOM 722 N N . ALA A 1 92 ? -8.075 -0.285 -7.977 1.00 95.94 92 ALA A N 1
ATOM 723 C CA . ALA A 1 92 ? -8.458 -0.820 -6.677 1.00 95.94 92 ALA A CA 1
ATOM 724 C C . ALA A 1 92 ? -8.740 0.296 -5.659 1.00 95.94 92 ALA A C 1
ATOM 726 O O . ALA A 1 92 ? -9.744 0.243 -4.953 1.00 95.94 92 ALA A O 1
ATOM 727 N N . PHE A 1 93 ? -7.906 1.335 -5.607 1.00 94.50 93 PHE A N 1
ATOM 728 C CA . PHE A 1 93 ? -8.108 2.477 -4.715 1.00 94.50 93 PHE A CA 1
ATOM 729 C C . PHE A 1 93 ? -9.364 3.276 -5.082 1.00 94.50 93 PHE A C 1
ATOM 731 O O . PHE A 1 93 ? -10.200 3.528 -4.212 1.00 94.50 93 PHE A O 1
ATOM 738 N N . GLN A 1 94 ? -9.543 3.601 -6.366 1.00 91.94 94 GLN A N 1
ATOM 739 C CA . GLN A 1 94 ? -10.708 4.333 -6.878 1.00 91.94 94 GLN A CA 1
ATOM 740 C C . GLN A 1 94 ? -12.025 3.589 -6.622 1.00 91.94 94 GLN A C 1
ATOM 742 O O . GLN A 1 94 ? -13.042 4.203 -6.306 1.00 91.94 94 GLN A O 1
ATOM 747 N N . THR A 1 95 ? -12.011 2.259 -6.729 1.00 88.62 95 THR A N 1
ATOM 748 C CA . THR A 1 95 ? -13.197 1.411 -6.521 1.00 88.62 95 THR A CA 1
ATOM 749 C C . THR A 1 95 ? -13.351 0.913 -5.086 1.00 88.62 95 THR A C 1
ATOM 751 O O . THR A 1 95 ? -14.315 0.206 -4.793 1.00 88.62 95 THR A O 1
ATOM 754 N N . ARG A 1 96 ? -12.432 1.289 -4.185 1.00 86.50 96 ARG A N 1
ATOM 755 C CA . ARG A 1 96 ? -12.361 0.797 -2.801 1.00 86.50 96 ARG A CA 1
ATOM 756 C C . ARG A 1 96 ? -12.414 -0.730 -2.731 1.00 86.50 96 ARG A C 1
ATOM 758 O O . ARG A 1 96 ? -13.196 -1.297 -1.967 1.00 86.50 96 ARG A O 1
ATOM 765 N N . ASP A 1 97 ? -11.581 -1.381 -3.535 1.00 92.12 97 ASP A N 1
ATOM 766 C CA . ASP A 1 97 ? -11.496 -2.834 -3.621 1.00 92.12 97 ASP A CA 1
ATOM 767 C C . ASP A 1 97 ? -11.409 -3.467 -2.218 1.00 92.12 97 ASP A C 1
ATOM 769 O O . ASP A 1 97 ? -10.564 -3.046 -1.419 1.00 92.12 97 ASP A O 1
ATOM 773 N N . PRO A 1 98 ? -12.243 -4.476 -1.893 1.00 90.19 98 PRO A N 1
ATOM 774 C CA . PRO A 1 98 ? -12.239 -5.116 -0.579 1.00 90.19 98 PRO A CA 1
ATOM 775 C C . PRO A 1 98 ? -10.864 -5.630 -0.137 1.00 90.19 98 PRO A C 1
ATOM 777 O O . PRO A 1 98 ? -10.592 -5.678 1.060 1.00 90.19 98 PRO A O 1
ATOM 780 N N . ARG A 1 99 ? -9.971 -5.964 -1.079 1.00 94.75 99 ARG A N 1
ATOM 781 C CA . ARG A 1 99 ? -8.601 -6.430 -0.809 1.00 94.75 99 ARG A CA 1
ATOM 782 C C . ARG A 1 99 ? -7.681 -5.342 -0.242 1.00 94.75 99 ARG A C 1
ATOM 784 O O . ARG A 1 99 ? -6.607 -5.669 0.255 1.00 94.75 99 ARG A O 1
ATOM 791 N N . LEU A 1 100 ? -8.085 -4.070 -0.287 1.00 94.81 100 LEU A N 1
ATOM 792 C CA . LEU A 1 100 ? -7.400 -2.968 0.399 1.00 94.81 100 LEU A CA 1
ATOM 793 C C . LEU A 1 100 ? -7.728 -2.906 1.895 1.00 94.81 100 LEU A C 1
ATOM 795 O O . LEU A 1 100 ? -7.120 -2.107 2.608 1.00 94.81 100 LEU A O 1
ATOM 799 N N . PHE A 1 101 ? -8.677 -3.711 2.381 1.00 92.06 101 PHE A N 1
ATOM 800 C CA . PHE A 1 101 ? -9.174 -3.662 3.751 1.00 92.06 101 PHE A CA 1
ATOM 801 C C . PHE A 1 101 ? -9.025 -5.011 4.457 1.00 92.06 101 PHE A C 1
ATOM 803 O O . PHE A 1 101 ? -9.177 -6.077 3.867 1.00 92.06 101 PHE A O 1
ATOM 810 N N . TYR A 1 102 ? -8.773 -4.965 5.762 1.00 91.06 102 TYR A N 1
ATOM 811 C CA . TYR A 1 102 ? -8.731 -6.136 6.626 1.00 91.06 102 TYR A CA 1
ATOM 812 C C . TYR A 1 102 ? -9.348 -5.796 7.983 1.00 91.06 102 TYR A C 1
ATOM 814 O O . TYR A 1 102 ? -8.997 -4.788 8.598 1.00 91.06 102 TYR A O 1
ATOM 822 N N . ARG A 1 103 ? -10.309 -6.616 8.436 1.00 87.38 103 ARG A N 1
ATOM 823 C CA . ARG A 1 103 ? -11.070 -6.409 9.688 1.00 87.38 103 ARG A CA 1
ATOM 824 C C . ARG A 1 103 ? -11.604 -4.973 9.844 1.00 87.38 103 ARG A C 1
ATOM 826 O O . ARG A 1 103 ? -11.477 -4.359 10.896 1.00 87.38 103 ARG A O 1
ATOM 833 N N . GLY A 1 104 ? -12.156 -4.422 8.761 1.00 79.62 104 GLY A N 1
ATOM 834 C CA . GLY A 1 104 ? -12.734 -3.073 8.731 1.00 79.62 104 GLY A CA 1
ATOM 835 C C . GLY A 1 104 ? -11.729 -1.915 8.642 1.00 79.62 104 GLY A C 1
ATOM 836 O O . GLY A 1 104 ? -12.153 -0.773 8.498 1.00 79.62 104 GLY A O 1
ATOM 837 N N . GLY A 1 105 ? -10.417 -2.172 8.683 1.00 85.50 105 GLY A N 1
ATOM 838 C CA . GLY A 1 105 ? -9.376 -1.150 8.530 1.00 85.50 105 GLY A CA 1
ATOM 839 C C . GLY A 1 105 ? -8.693 -1.198 7.165 1.00 85.50 105 GLY A C 1
ATOM 840 O O . GLY A 1 105 ? -8.535 -2.271 6.591 1.00 85.50 105 GLY A O 1
ATOM 841 N N . ALA A 1 106 ? -8.249 -0.049 6.651 1.00 92.56 106 ALA A N 1
ATOM 842 C CA . ALA A 1 106 ? -7.409 -0.003 5.454 1.00 92.56 106 ALA A CA 1
ATOM 843 C C . ALA A 1 106 ? -6.037 -0.637 5.740 1.00 92.56 106 ALA A C 1
ATOM 845 O O . ALA A 1 106 ? -5.426 -0.365 6.777 1.00 92.56 106 ALA A O 1
ATOM 846 N N . VAL A 1 107 ? -5.564 -1.486 4.828 1.00 96.50 107 VAL A N 1
ATOM 847 C CA . VAL A 1 107 ? -4.242 -2.128 4.883 1.00 96.50 107 VAL A CA 1
ATOM 848 C C . VAL A 1 107 ? -3.160 -1.163 4.414 1.00 96.50 107 VAL A C 1
ATOM 850 O O . VAL A 1 107 ? -2.102 -1.043 5.034 1.00 96.50 107 VAL A O 1
ATOM 853 N N . VAL A 1 108 ? -3.459 -0.443 3.337 1.00 97.06 108 VAL A N 1
ATOM 854 C CA . VAL A 1 108 ? -2.571 0.521 2.691 1.00 97.06 108 VAL A CA 1
ATOM 855 C C . VAL A 1 108 ? -3.125 1.921 2.911 1.00 97.06 108 VAL A C 1
ATOM 857 O O . VAL A 1 108 ? -4.332 2.136 2.833 1.00 97.06 108 VAL A O 1
ATOM 860 N N . ARG A 1 109 ? -2.241 2.873 3.197 1.00 95.25 109 ARG A N 1
ATOM 861 C CA . ARG A 1 109 ? -2.571 4.293 3.269 1.00 95.25 109 ARG A CA 1
ATOM 862 C C . ARG A 1 109 ? -2.619 4.908 1.880 1.00 95.25 109 ARG A C 1
ATOM 864 O O . ARG A 1 109 ? -3.593 5.568 1.549 1.00 95.25 109 ARG A O 1
ATOM 871 N N . GLU A 1 110 ? -1.566 4.721 1.095 1.00 96.38 110 GLU A N 1
ATOM 872 C CA . GLU A 1 110 ? -1.421 5.324 -0.229 1.00 96.38 110 GLU A CA 1
ATOM 873 C C . GLU A 1 110 ? -0.467 4.535 -1.118 1.00 96.38 110 GLU A C 1
ATOM 875 O O . GLU A 1 110 ? 0.314 3.712 -0.628 1.00 96.38 110 GLU A O 1
ATOM 880 N N . PHE A 1 111 ? -0.526 4.813 -2.417 1.00 98.19 111 PHE A N 1
ATOM 881 C CA . PHE A 1 111 ? 0.481 4.376 -3.374 1.00 98.19 111 PHE A CA 1
ATOM 882 C C . PHE A 1 111 ? 0.809 5.495 -4.373 1.00 98.19 111 PHE A C 1
ATOM 884 O O . PHE A 1 111 ? -0.013 6.394 -4.566 1.00 98.19 111 PHE A O 1
ATOM 891 N N . TYR A 1 112 ? 1.974 5.389 -5.015 1.00 98.50 112 TYR A N 1
ATOM 892 C CA . TYR A 1 112 ? 2.411 6.223 -6.139 1.00 98.50 112 TYR A CA 1
ATOM 893 C C . TYR A 1 112 ? 3.093 5.356 -7.205 1.00 98.50 112 TYR A C 1
ATOM 895 O O . TYR A 1 112 ? 3.759 4.380 -6.855 1.00 98.50 112 TYR A O 1
ATOM 903 N N . GLY A 1 113 ? 2.942 5.697 -8.482 1.00 98.25 113 GLY A N 1
ATOM 904 C CA . GLY A 1 113 ? 3.589 5.039 -9.621 1.00 98.25 113 GLY A CA 1
ATOM 905 C C . GLY A 1 113 ? 3.216 5.723 -10.940 1.00 98.25 113 GLY A C 1
ATOM 906 O O . GLY A 1 113 ? 2.613 6.785 -10.919 1.00 98.25 113 GLY A O 1
ATOM 907 N N . ASN A 1 114 ? 3.523 5.097 -12.076 1.00 98.19 114 ASN A N 1
ATOM 908 C CA . ASN A 1 114 ? 3.012 5.513 -13.390 1.00 98.19 114 ASN A CA 1
ATOM 909 C C . ASN A 1 114 ? 1.966 4.507 -13.881 1.00 98.19 114 ASN A C 1
ATOM 911 O O . ASN A 1 114 ? 2.256 3.310 -13.826 1.00 98.19 114 ASN A O 1
ATOM 915 N N . ALA A 1 115 ? 0.780 4.942 -14.310 1.00 97.50 115 ALA A N 1
ATOM 916 C CA . ALA A 1 115 ? -0.397 4.119 -14.608 1.00 97.50 115 ALA A CA 1
ATOM 917 C C . ALA A 1 115 ? -0.932 4.255 -16.046 1.00 97.50 115 ALA A C 1
ATOM 919 O O . ALA A 1 115 ? -1.747 3.418 -16.462 1.00 97.50 115 ALA A O 1
ATOM 920 N N . ASP A 1 116 ? -0.484 5.247 -16.813 1.00 96.38 116 ASP A N 1
ATOM 921 C CA . ASP A 1 116 ? -0.993 5.554 -18.157 1.00 96.38 116 ASP A CA 1
ATOM 922 C C . ASP A 1 116 ? 0.081 5.957 -19.188 1.00 96.38 116 ASP A C 1
ATOM 924 O O . ASP A 1 116 ? -0.265 6.376 -20.294 1.00 96.38 116 ASP A O 1
ATOM 928 N N . LEU A 1 117 ? 1.349 5.611 -18.924 1.00 97.12 117 LEU A N 1
ATOM 929 C CA . LEU A 1 117 ? 2.468 5.641 -19.881 1.00 97.12 117 LEU A CA 1
ATOM 930 C C . LEU A 1 117 ? 2.992 7.037 -20.239 1.00 97.12 117 LEU A C 1
ATOM 932 O O . LEU A 1 117 ? 3.660 7.181 -21.269 1.00 97.12 117 LEU A O 1
ATOM 936 N N . ASP A 1 118 ? 2.710 8.044 -19.425 1.00 96.31 118 ASP A N 1
ATOM 937 C CA . ASP A 1 118 ? 3.258 9.388 -19.588 1.00 96.31 118 ASP A CA 1
ATOM 938 C C . ASP A 1 118 ? 4.374 9.695 -18.567 1.00 96.31 118 ASP A C 1
ATOM 940 O O . ASP A 1 118 ? 5.019 8.785 -18.050 1.00 96.31 118 ASP A O 1
ATOM 944 N N . TRP A 1 119 ? 4.681 10.977 -18.369 1.00 96.31 119 TRP A N 1
ATOM 945 C CA . TRP A 1 119 ? 5.711 11.445 -17.435 1.00 96.31 119 TRP A CA 1
ATOM 946 C C . TRP A 1 119 ? 5.109 12.055 -16.167 1.00 96.31 119 TRP A C 1
ATOM 948 O O . TRP A 1 119 ? 5.815 12.754 -15.442 1.00 96.31 119 TRP A O 1
ATOM 958 N N . ASP A 1 120 ? 3.834 11.778 -15.901 1.00 97.25 120 ASP A N 1
ATOM 959 C CA . ASP A 1 120 ? 3.151 12.158 -14.679 1.00 97.25 120 ASP A CA 1
ATOM 960 C C . ASP A 1 120 ? 3.111 10.964 -13.701 1.00 97.25 120 ASP A C 1
ATOM 962 O O . ASP A 1 120 ? 3.266 9.788 -14.056 1.00 97.25 120 ASP A O 1
ATOM 966 N N . VAL A 1 121 ? 3.039 11.292 -12.409 1.00 97.75 121 VAL A N 1
ATOM 967 C CA . VAL A 1 121 ? 2.972 10.308 -11.324 1.00 97.75 121 VAL A CA 1
ATOM 968 C C . VAL A 1 121 ? 1.544 10.235 -10.812 1.00 97.75 121 VAL A C 1
ATOM 970 O O . VAL A 1 121 ? 1.042 11.181 -10.191 1.00 97.75 121 VAL A O 1
ATOM 973 N N . GLU A 1 122 ? 0.937 9.063 -10.948 1.00 97.69 122 GLU A N 1
ATOM 974 C CA . GLU A 1 122 ? -0.357 8.747 -10.370 1.00 97.69 122 GLU A CA 1
ATOM 975 C C . GLU A 1 122 ? -0.180 8.230 -8.954 1.00 97.69 122 GLU A C 1
ATOM 977 O O . GLU A 1 122 ? 0.607 7.327 -8.661 1.00 97.69 122 GLU A O 1
ATOM 982 N N . GLY A 1 123 ? -1.010 8.743 -8.062 1.00 96.31 123 GLY A N 1
ATOM 983 C CA . GLY A 1 123 ? -1.159 8.205 -6.732 1.00 96.31 123 GLY A CA 1
ATOM 984 C C . GLY A 1 123 ? -2.593 8.266 -6.262 1.00 96.31 123 GLY A C 1
ATOM 985 O O . GLY A 1 123 ? -3.465 8.931 -6.828 1.00 96.31 123 GLY A O 1
ATOM 986 N N . TYR A 1 124 ? -2.841 7.550 -5.179 1.00 96.19 124 TYR A N 1
ATOM 987 C CA . TYR A 1 124 ? -4.112 7.626 -4.486 1.00 96.19 124 TYR A CA 1
ATOM 988 C C . TYR A 1 124 ? -3.886 7.413 -3.002 1.00 96.19 124 TYR A C 1
ATOM 990 O O . TYR A 1 124 ? -3.126 6.529 -2.603 1.00 96.19 124 TYR A O 1
ATOM 998 N N . THR A 1 125 ? -4.582 8.193 -2.181 1.00 93.62 125 THR A N 1
ATOM 999 C CA . THR A 1 125 ? -4.556 8.050 -0.728 1.00 93.62 125 THR A CA 1
ATOM 1000 C C . THR A 1 125 ? -5.934 7.674 -0.193 1.00 93.62 125 THR A C 1
ATOM 1002 O O . THR A 1 125 ? -6.953 8.275 -0.534 1.00 93.62 125 THR A O 1
ATOM 1005 N N . LEU A 1 126 ? -5.978 6.638 0.645 1.00 88.62 126 LEU A N 1
ATOM 1006 C CA . LEU A 1 126 ? -7.131 6.305 1.485 1.00 88.62 126 LEU A CA 1
ATOM 1007 C C . LEU A 1 126 ? -7.145 7.140 2.768 1.00 88.62 126 LEU A C 1
ATOM 1009 O O . LEU A 1 126 ? -8.120 7.079 3.520 1.00 88.62 126 LEU A O 1
ATOM 1013 N N . HIS A 1 127 ? -6.087 7.916 3.027 1.00 77.06 127 HIS A N 1
ATOM 1014 C CA . HIS A 1 127 ? -6.110 8.896 4.095 1.00 77.06 127 HIS A CA 1
ATOM 1015 C C . HIS A 1 127 ? -7.126 9.983 3.769 1.00 77.06 127 HIS A C 1
ATOM 1017 O O . HIS A 1 127 ? -7.062 10.600 2.712 1.00 77.06 127 HIS A O 1
ATOM 1023 N N . ARG A 1 128 ? -8.025 10.236 4.715 1.00 64.19 128 ARG A N 1
ATOM 1024 C CA . ARG A 1 128 ? -8.840 11.440 4.709 1.00 64.19 128 ARG A CA 1
ATOM 1025 C C . ARG A 1 128 ? -7.989 12.620 5.162 1.00 64.19 128 ARG A C 1
ATOM 1027 O O . ARG A 1 128 ? -7.501 12.596 6.293 1.00 64.19 128 ARG A O 1
ATOM 1034 N N . SER A 1 129 ? -7.824 13.638 4.320 1.00 55.34 129 SER A N 1
ATOM 1035 C CA . SER A 1 129 ? -7.408 14.964 4.794 1.00 55.34 129 SER A CA 1
ATOM 1036 C C . SER A 1 129 ? -8.416 15.509 5.814 1.00 55.34 129 SER A C 1
ATOM 1038 O O . SER A 1 129 ? -9.464 14.914 6.063 1.00 55.34 129 SER A O 1
ATOM 1040 N N . SER A 1 130 ? -8.109 16.648 6.436 1.00 43.03 130 SER A N 1
ATOM 1041 C CA . SER A 1 130 ? -8.978 17.309 7.427 1.00 43.03 130 SER A CA 1
ATOM 1042 C C . SER A 1 130 ? -10.393 17.650 6.928 1.00 43.03 130 SER A C 1
ATOM 1044 O O . SER A 1 130 ? -11.223 18.061 7.727 1.00 43.03 130 SER A O 1
ATOM 1046 N N . ASP A 1 131 ? -10.662 17.497 5.632 1.00 40.75 131 ASP A N 1
ATOM 1047 C CA . ASP A 1 131 ? -11.961 17.670 4.977 1.00 40.75 131 ASP A CA 1
ATOM 1048 C C . ASP A 1 131 ? -12.687 16.342 4.668 1.00 40.75 131 ASP A C 1
ATOM 1050 O O . ASP A 1 131 ? -13.695 16.336 3.967 1.00 40.75 131 ASP A O 1
ATOM 1054 N N . GLY A 1 132 ? -12.178 15.204 5.149 1.00 44.78 132 GLY A N 1
ATOM 1055 C CA . GLY A 1 132 ? -12.823 13.905 4.955 1.00 44.78 132 GLY A CA 1
ATOM 1056 C C . GLY A 1 132 ? -12.598 13.274 3.574 1.00 44.78 132 GLY A C 1
ATOM 1057 O O . GLY A 1 132 ? -13.185 12.221 3.287 1.00 44.78 132 GLY A O 1
ATOM 1058 N N . SER A 1 133 ? -11.748 13.850 2.714 1.00 53.31 133 SER A N 1
ATOM 1059 C CA . SER A 1 133 ? -11.536 13.340 1.354 1.00 53.31 133 SER A CA 1
ATOM 1060 C C . SER A 1 133 ? -10.369 12.341 1.263 1.00 53.31 133 SER A C 1
ATOM 1062 O O . SER A 1 133 ? -9.235 12.624 1.632 1.00 53.31 133 SER A O 1
ATOM 1064 N N . SER A 1 134 ? -10.670 11.125 0.795 1.00 77.69 134 SER A N 1
ATOM 1065 C CA . SER A 1 134 ? -9.698 10.208 0.176 1.00 77.69 134 SER A CA 1
ATOM 1066 C C . SER A 1 134 ? -9.714 10.466 -1.324 1.00 77.69 134 SER A C 1
ATOM 1068 O O . SER A 1 134 ? -10.810 10.616 -1.872 1.00 77.69 134 SER A O 1
ATOM 1070 N N . GLY A 1 135 ? -8.578 10.453 -2.010 1.00 87.12 135 GLY A N 1
ATOM 1071 C CA . GLY A 1 135 ? -8.585 10.874 -3.405 1.00 87.12 135 GLY A CA 1
ATOM 1072 C C . GLY A 1 135 ? -7.274 10.705 -4.157 1.00 87.12 135 GLY A C 1
ATOM 1073 O O . GLY A 1 135 ? -6.315 10.136 -3.621 1.00 87.12 135 GLY A O 1
ATOM 1074 N N . PRO A 1 136 ? -7.255 11.206 -5.405 1.00 91.00 136 PRO A N 1
ATOM 1075 C CA . PRO A 1 136 ? -6.047 11.316 -6.204 1.00 91.00 136 PRO A CA 1
ATOM 1076 C C . PRO A 1 136 ? -4.943 12.035 -5.430 1.00 91.00 136 PRO A C 1
ATOM 1078 O O . PRO A 1 136 ? -5.187 13.023 -4.739 1.00 91.00 136 PRO A O 1
ATOM 1081 N N . ALA A 1 137 ? -3.728 11.527 -5.562 1.00 90.38 137 ALA A N 1
ATOM 1082 C CA . ALA A 1 137 ? -2.518 12.106 -5.009 1.00 90.38 137 ALA A CA 1
ATOM 1083 C C . ALA A 1 137 ? -1.419 12.048 -6.075 1.00 90.38 137 ALA A C 1
ATOM 1085 O O . ALA A 1 137 ? -1.558 11.362 -7.083 1.00 90.38 137 ALA A O 1
ATOM 1086 N N . THR A 1 138 ? -0.324 12.761 -5.850 1.00 93.38 138 THR A N 1
ATOM 1087 C CA . THR A 1 138 ? 0.869 12.686 -6.696 1.00 93.38 138 THR A CA 1
ATOM 1088 C C . THR A 1 138 ? 2.114 12.807 -5.821 1.00 93.38 138 THR A C 1
ATOM 1090 O O . THR A 1 138 ? 2.009 13.115 -4.629 1.00 93.38 138 THR A O 1
ATOM 1093 N N . SER A 1 139 ? 3.277 12.528 -6.393 1.00 93.56 139 SER A N 1
ATOM 1094 C CA . SER A 1 139 ? 4.569 12.560 -5.711 1.00 93.56 139 SER A CA 1
ATOM 1095 C C . SER A 1 139 ? 5.653 13.048 -6.674 1.00 93.56 139 SER A C 1
ATOM 1097 O O . SER A 1 139 ? 5.351 13.489 -7.777 1.00 93.56 139 SER A O 1
ATOM 1099 N N . ASP A 1 140 ? 6.913 13.015 -6.248 1.00 94.81 140 ASP A N 1
ATOM 1100 C CA . ASP A 1 140 ? 8.035 13.380 -7.112 1.00 94.81 140 ASP A CA 1
ATOM 1101 C C . ASP A 1 140 ? 8.258 12.371 -8.256 1.00 94.81 140 ASP A C 1
ATOM 1103 O O . ASP A 1 140 ? 7.893 11.195 -8.156 1.00 94.81 140 ASP A O 1
ATOM 1107 N N . ASP A 1 141 ? 8.939 12.824 -9.311 1.00 97.00 141 ASP A N 1
ATOM 1108 C CA . ASP A 1 141 ? 9.218 12.063 -10.537 1.00 97.00 141 ASP A CA 1
ATOM 1109 C C . ASP A 1 141 ? 9.972 10.750 -10.301 1.00 97.00 141 ASP A C 1
ATOM 1111 O O . ASP A 1 141 ? 10.042 9.908 -11.198 1.00 97.00 141 ASP A O 1
ATOM 1115 N N . SER A 1 142 ? 10.535 10.519 -9.106 1.00 93.81 142 SER A N 1
ATOM 1116 C CA . SER A 1 142 ? 11.195 9.244 -8.842 1.00 93.81 142 SER A CA 1
ATOM 1117 C C . SER A 1 142 ? 10.242 8.054 -8.930 1.00 93.81 142 SER A C 1
ATOM 1119 O O . SER A 1 142 ? 10.670 6.944 -9.251 1.00 93.81 142 SER A O 1
ATOM 1121 N N . HIS A 1 143 ? 8.946 8.292 -8.747 1.00 97.06 143 HIS A N 1
ATOM 1122 C CA . HIS A 1 143 ? 7.884 7.294 -8.839 1.00 97.06 143 HIS A CA 1
ATOM 1123 C C . HIS A 1 143 ? 7.518 6.915 -10.287 1.00 97.06 143 HIS A C 1
ATOM 1125 O O . HIS A 1 143 ? 6.737 5.991 -10.499 1.00 97.06 143 HIS A O 1
ATOM 1131 N N . LEU A 1 144 ? 8.131 7.538 -11.302 1.00 97.56 144 LEU A N 1
ATOM 1132 C CA . LEU A 1 144 ? 7.956 7.127 -12.702 1.00 97.56 144 LEU A CA 1
ATOM 1133 C C . LEU A 1 144 ? 8.574 5.755 -13.005 1.00 97.56 144 LEU A C 1
ATOM 1135 O O . LEU A 1 144 ? 8.162 5.066 -13.936 1.00 97.56 144 LEU A O 1
ATOM 1139 N N . TRP A 1 145 ? 9.562 5.327 -12.216 1.00 96.69 145 TRP A N 1
ATOM 1140 C CA . TRP A 1 145 ? 10.263 4.053 -12.415 1.00 96.69 145 TRP A CA 1
ATOM 1141 C C . TRP A 1 145 ? 10.127 3.065 -11.255 1.00 96.69 145 TRP A C 1
ATOM 1143 O O . TRP A 1 145 ? 10.729 1.986 -11.291 1.00 96.69 145 TRP A O 1
ATOM 1153 N N . HIS A 1 146 ? 9.357 3.403 -10.221 1.00 98.25 146 HIS A N 1
ATOM 1154 C CA . HIS A 1 146 ? 9.024 2.470 -9.152 1.00 98.25 146 HIS A CA 1
ATOM 1155 C C . HIS A 1 146 ? 7.631 2.732 -8.582 1.00 98.25 146 HIS A C 1
ATOM 1157 O O . HIS A 1 146 ? 7.174 3.866 -8.531 1.00 98.25 146 HIS A O 1
ATOM 1163 N N . ILE A 1 147 ? 6.973 1.672 -8.117 1.00 98.69 147 ILE A N 1
ATOM 1164 C CA . ILE A 1 147 ? 5.739 1.783 -7.342 1.00 98.69 147 ILE A CA 1
ATOM 1165 C C . ILE A 1 147 ? 6.121 1.899 -5.871 1.00 98.69 147 ILE A C 1
ATOM 1167 O O . ILE A 1 147 ? 6.762 0.990 -5.339 1.00 98.69 147 ILE A O 1
ATOM 1171 N N . HIS A 1 148 ? 5.692 2.975 -5.219 1.00 98.75 148 HIS A N 1
ATOM 1172 C CA . HIS A 1 148 ? 5.766 3.140 -3.771 1.00 98.75 148 HIS A CA 1
ATOM 1173 C C . HIS A 1 148 ? 4.428 2.754 -3.146 1.00 98.75 148 HIS A C 1
ATOM 1175 O O . HIS A 1 148 ? 3.387 3.267 -3.553 1.00 98.75 148 HIS A O 1
ATOM 1181 N N . ILE A 1 149 ? 4.436 1.882 -2.137 1.00 98.75 149 ILE A N 1
ATOM 1182 C CA . ILE A 1 149 ? 3.233 1.490 -1.389 1.00 98.75 149 ILE A CA 1
ATOM 1183 C C . ILE A 1 149 ? 3.467 1.753 0.096 1.00 98.75 149 ILE A C 1
ATOM 1185 O O . ILE A 1 149 ? 4.343 1.139 0.704 1.00 98.75 149 ILE A O 1
ATOM 1189 N N . SER A 1 150 ? 2.654 2.622 0.694 1.00 98.50 150 SER A N 1
ATOM 1190 C CA . SER A 1 150 ? 2.694 2.948 2.123 1.00 98.50 150 SER A CA 1
ATOM 1191 C C . SER A 1 150 ? 1.618 2.178 2.883 1.00 98.50 150 SER A C 1
ATOM 1193 O O . SER A 1 150 ? 0.426 2.403 2.698 1.00 98.50 150 SER A O 1
ATOM 1195 N N . PHE A 1 151 ? 2.025 1.284 3.776 1.00 98.56 151 PHE A N 1
ATOM 1196 C CA . PHE A 1 151 ? 1.156 0.425 4.577 1.00 98.56 151 PHE A CA 1
ATOM 1197 C C . PHE A 1 151 ? 0.865 1.035 5.945 1.00 98.56 151 PHE A C 1
ATOM 1199 O O . PHE A 1 151 ? 1.731 1.648 6.566 1.00 98.56 151 PHE A O 1
ATOM 1206 N N . HIS A 1 152 ? -0.328 0.786 6.480 1.00 97.25 152 HIS A N 1
ATOM 1207 C CA . HIS A 1 152 ? -0.582 1.093 7.882 1.00 97.25 152 HIS A CA 1
ATOM 1208 C C . HIS A 1 152 ? 0.193 0.142 8.795 1.00 97.25 152 HIS A C 1
ATOM 1210 O O . HIS A 1 152 ? 0.147 -1.081 8.636 1.00 97.25 152 HIS A O 1
ATOM 1216 N N . ARG A 1 153 ? 0.881 0.704 9.797 1.00 97.75 153 ARG A N 1
ATOM 1217 C CA . ARG A 1 153 ? 1.832 -0.040 10.653 1.00 97.75 153 ARG A CA 1
ATOM 1218 C C . ARG A 1 153 ? 1.202 -1.207 11.410 1.00 97.75 153 ARG A C 1
ATOM 1220 O O . ARG A 1 153 ? 1.871 -2.205 11.652 1.00 97.75 153 ARG A O 1
ATOM 1227 N N . VAL A 1 154 ? -0.089 -1.134 11.729 1.00 96.81 154 VAL A N 1
ATOM 1228 C CA . VAL A 1 154 ? -0.830 -2.240 12.359 1.00 96.81 154 VAL A CA 1
ATOM 1229 C C . VAL A 1 154 ? -0.860 -3.530 11.518 1.00 96.81 154 VAL A C 1
ATOM 1231 O O . VAL A 1 154 ? -1.023 -4.609 12.084 1.00 96.81 154 VAL A O 1
ATOM 1234 N N . TRP A 1 155 ? -0.638 -3.456 10.200 1.00 97.50 155 TRP A N 1
ATOM 1235 C CA . TRP A 1 155 ? -0.759 -4.605 9.293 1.00 97.50 155 TRP A CA 1
ATOM 1236 C C . TRP A 1 155 ? 0.560 -5.126 8.719 1.00 97.50 155 TRP A C 1
ATOM 1238 O O . TRP A 1 155 ? 0.555 -6.171 8.077 1.00 97.50 155 TRP A O 1
ATOM 1248 N N . VAL A 1 156 ? 1.693 -4.454 8.942 1.00 98.19 156 VAL A N 1
ATOM 1249 C CA . VAL A 1 156 ? 2.942 -4.738 8.200 1.00 98.19 156 VAL A CA 1
ATOM 1250 C C . VAL A 1 156 ? 3.554 -6.114 8.476 1.00 98.19 156 VAL A C 1
ATOM 1252 O O . VAL A 1 156 ? 4.302 -6.618 7.647 1.00 98.19 156 VAL A O 1
ATOM 1255 N N . GLU A 1 157 ? 3.230 -6.742 9.607 1.00 98.06 157 GLU A N 1
ATOM 1256 C CA . GLU A 1 157 ? 3.629 -8.122 9.938 1.00 98.06 157 GLU A CA 1
ATOM 1257 C C . GLU A 1 157 ? 2.487 -9.138 9.711 1.00 98.06 157 GLU A C 1
ATOM 1259 O O . GLU A 1 157 ? 2.651 -10.329 9.964 1.00 98.06 157 GLU A O 1
ATOM 1264 N N . ASN A 1 158 ? 1.317 -8.701 9.233 1.00 97.44 158 ASN A N 1
ATOM 1265 C CA . ASN A 1 158 ? 0.143 -9.552 9.052 1.00 97.44 158 ASN A CA 1
ATOM 1266 C C . ASN A 1 158 ? -0.008 -9.974 7.584 1.00 97.44 158 ASN A C 1
ATOM 1268 O O . ASN A 1 158 ? -0.505 -9.218 6.747 1.00 97.44 158 ASN A O 1
ATOM 1272 N N . TRP A 1 159 ? 0.377 -11.213 7.276 1.00 97.56 159 TRP A N 1
ATOM 1273 C CA . TRP A 1 159 ? 0.269 -11.740 5.916 1.00 97.56 159 TRP A CA 1
ATOM 1274 C C . TRP A 1 159 ? -1.172 -11.811 5.395 1.00 97.56 159 TRP A C 1
ATOM 1276 O O . TRP A 1 159 ? -1.405 -11.538 4.220 1.00 97.56 159 TRP A O 1
ATOM 1286 N N . ASP A 1 160 ? -2.148 -12.127 6.246 1.00 95.06 160 ASP A N 1
ATOM 1287 C CA . ASP A 1 160 ? -3.547 -12.221 5.819 1.00 95.06 160 ASP A CA 1
ATOM 1288 C C . ASP A 1 160 ? -4.124 -10.873 5.389 1.00 95.06 160 ASP A C 1
ATOM 1290 O O . ASP A 1 160 ? -4.948 -10.834 4.476 1.00 95.06 160 ASP A O 1
ATOM 1294 N N . ALA A 1 161 ? -3.644 -9.780 5.985 1.00 94.00 161 ALA A N 1
ATOM 1295 C CA . ALA A 1 161 ? -3.952 -8.426 5.545 1.00 94.00 161 ALA A CA 1
ATOM 1296 C C . ALA A 1 161 ? -3.197 -8.070 4.249 1.00 94.00 161 ALA A C 1
ATOM 1298 O O . ALA A 1 161 ? -3.785 -7.590 3.282 1.00 94.00 161 ALA A O 1
ATOM 1299 N N . VAL A 1 162 ? -1.887 -8.329 4.210 1.00 98.00 162 VAL A N 1
ATOM 1300 C CA . VAL A 1 162 ? -0.993 -7.887 3.125 1.00 98.00 162 VAL A CA 1
ATOM 1301 C C . VAL A 1 162 ? -1.222 -8.645 1.809 1.00 98.00 162 VAL A C 1
ATOM 1303 O O . VAL A 1 162 ? -1.097 -8.050 0.736 1.00 98.00 162 VAL A O 1
ATOM 1306 N N . LYS A 1 163 ? -1.615 -9.927 1.847 1.00 96.81 163 LYS A N 1
ATOM 1307 C CA . LYS A 1 163 ? -1.836 -10.747 0.638 1.00 96.81 163 LYS A CA 1
ATOM 1308 C C . LYS A 1 163 ? -2.912 -10.184 -0.298 1.00 96.81 163 LYS A C 1
ATOM 1310 O O . LYS A 1 163 ? -2.861 -10.441 -1.500 1.00 96.81 163 LYS A O 1
ATOM 1315 N N . GLY A 1 164 ? -3.843 -9.378 0.228 1.00 96.31 164 GLY A N 1
ATOM 1316 C CA . GLY A 1 164 ? -4.821 -8.623 -0.561 1.00 96.31 164 GLY A CA 1
ATOM 1317 C C . GLY A 1 164 ? -4.166 -7.751 -1.633 1.00 96.31 164 GLY A C 1
ATOM 1318 O O . GLY A 1 164 ? -4.565 -7.775 -2.798 1.00 96.31 164 GLY A O 1
ATOM 1319 N N . ILE A 1 165 ? -3.087 -7.065 -1.256 1.00 98.25 165 ILE A N 1
ATOM 1320 C CA . ILE A 1 165 ? -2.334 -6.164 -2.133 1.00 98.25 165 ILE A CA 1
ATOM 1321 C C . ILE A 1 165 ? -1.602 -6.943 -3.220 1.00 98.25 165 ILE A C 1
ATOM 1323 O O . ILE A 1 165 ? -1.654 -6.566 -4.390 1.00 98.25 165 ILE A O 1
ATOM 1327 N N . LEU A 1 166 ? -0.996 -8.079 -2.863 1.00 98.19 166 LEU A N 1
ATOM 1328 C CA . LEU A 1 166 ? -0.377 -8.968 -3.844 1.00 98.19 166 LEU A CA 1
ATOM 1329 C C . LEU A 1 166 ? -1.391 -9.437 -4.892 1.00 98.19 166 LEU A C 1
ATOM 1331 O O . LEU A 1 166 ? -1.089 -9.460 -6.081 1.00 98.19 166 LEU A O 1
ATOM 1335 N N . ALA A 1 167 ? -2.606 -9.794 -4.486 1.00 97.69 167 ALA A N 1
ATOM 1336 C CA . ALA A 1 167 ? -3.604 -10.225 -5.451 1.00 97.69 167 ALA A CA 1
ATOM 1337 C C . ALA A 1 167 ? -4.141 -9.096 -6.331 1.00 97.69 167 ALA A C 1
ATOM 1339 O O . ALA A 1 167 ? -4.472 -9.368 -7.481 1.00 97.69 167 ALA A O 1
ATOM 1340 N N . ILE A 1 168 ? -4.193 -7.852 -5.843 1.00 98.00 168 ILE A N 1
ATOM 1341 C CA . ILE A 1 168 ? -4.456 -6.690 -6.705 1.00 98.00 168 ILE A CA 1
ATOM 1342 C C . ILE A 1 168 ? -3.350 -6.584 -7.758 1.00 98.00 168 ILE A C 1
ATOM 1344 O O . ILE A 1 168 ? -3.639 -6.562 -8.953 1.00 98.00 168 ILE A O 1
ATOM 1348 N N . LEU A 1 169 ? -2.086 -6.599 -7.327 1.00 98.25 169 LEU A N 1
ATOM 1349 C CA . LEU A 1 169 ? -0.929 -6.530 -8.221 1.00 98.25 169 LEU A CA 1
ATOM 1350 C C . LEU A 1 169 ? -0.943 -7.653 -9.261 1.00 98.25 169 LEU A C 1
ATOM 1352 O O . LEU A 1 169 ? -0.690 -7.407 -10.435 1.00 98.25 169 LEU A O 1
ATOM 1356 N N . LEU A 1 170 ? -1.288 -8.877 -8.867 1.00 97.12 170 LEU A N 1
ATOM 1357 C CA . LEU A 1 170 ? -1.321 -10.036 -9.758 1.00 97.12 170 LEU A CA 1
ATOM 1358 C C . LEU A 1 170 ? -2.643 -10.201 -10.525 1.00 97.12 170 LEU A C 1
ATOM 1360 O O . LEU A 1 170 ? -2.735 -11.119 -11.336 1.00 97.12 170 LEU A O 1
ATOM 1364 N N . ASP A 1 171 ? -3.632 -9.329 -10.301 1.00 94.50 171 ASP A N 1
ATOM 1365 C CA . ASP A 1 171 ? -4.999 -9.448 -10.836 1.00 94.50 171 ASP A CA 1
ATOM 1366 C C . ASP A 1 171 ? -5.642 -10.815 -10.541 1.00 94.50 171 ASP A C 1
ATOM 1368 O O . ASP A 1 171 ? -6.328 -11.428 -11.357 1.00 94.50 171 ASP A O 1
ATOM 1372 N N . LYS A 1 172 ? -5.369 -11.333 -9.341 1.00 90.50 172 LYS A N 1
ATOM 1373 C CA . LYS A 1 172 ? -5.929 -12.588 -8.845 1.00 90.50 172 LYS A CA 1
ATOM 1374 C C . LYS A 1 172 ? -7.186 -12.300 -8.043 1.00 90.50 172 LYS A C 1
ATOM 1376 O O . LYS A 1 172 ? -7.192 -11.434 -7.166 1.00 90.50 172 LYS A O 1
ATOM 1381 N N . GLN A 1 173 ? -8.230 -13.088 -8.270 1.00 76.44 173 GLN A N 1
ATOM 1382 C CA . GLN A 1 173 ? -9.299 -13.175 -7.288 1.00 76.44 173 GLN A CA 1
ATOM 1383 C C . GLN A 1 173 ? -8.740 -13.850 -6.036 1.00 76.44 173 GLN A C 1
ATOM 1385 O O . GLN A 1 173 ? -8.184 -14.945 -6.108 1.00 76.44 173 GLN A O 1
ATOM 1390 N N . ILE A 1 174 ? -8.877 -13.189 -4.893 1.00 62.88 174 ILE A N 1
ATOM 1391 C CA . ILE A 1 174 ? -8.873 -13.890 -3.613 1.00 62.88 174 ILE A CA 1
ATOM 1392 C C . ILE A 1 174 ? -10.346 -13.980 -3.238 1.00 62.88 174 ILE A C 1
ATOM 1394 O O . ILE A 1 174 ? -11.032 -12.958 -3.364 1.00 62.88 174 ILE A O 1
ATOM 1398 N N . PRO A 1 175 ? -10.857 -15.141 -2.794 1.00 55.72 175 PRO A N 1
ATOM 1399 C CA . PRO A 1 175 ? -12.122 -15.136 -2.079 1.00 55.72 175 PRO A CA 1
ATOM 1400 C C . PRO A 1 175 ? -12.050 -14.046 -0.997 1.00 55.72 175 PRO A C 1
ATOM 1402 O O . PRO A 1 175 ? -10.995 -13.903 -0.363 1.00 55.72 175 PRO A O 1
ATOM 1405 N N . PRO A 1 176 ? -13.103 -13.224 -0.828 1.00 53.16 176 PRO A N 1
ATOM 1406 C CA . PRO A 1 176 ? -13.122 -12.242 0.247 1.00 53.16 176 PRO A CA 1
ATOM 1407 C C . PRO A 1 176 ? -12.747 -12.950 1.554 1.00 53.16 176 PRO A C 1
ATOM 1409 O O . PRO A 1 176 ? -13.089 -14.128 1.705 1.00 53.16 176 PRO A O 1
ATOM 1412 N N . PRO A 1 177 ? -12.000 -12.292 2.463 1.00 53.28 177 PRO A N 1
ATOM 1413 C CA . PRO A 1 177 ? -11.690 -12.905 3.744 1.00 53.28 177 PRO A CA 1
ATOM 1414 C C . PRO A 1 177 ? -13.005 -13.400 4.334 1.00 53.28 177 PRO A C 1
ATOM 1416 O O . PRO A 1 177 ? -13.967 -12.627 4.381 1.00 53.28 177 PRO A O 1
ATOM 1419 N N . GLU A 1 178 ? -13.063 -14.687 4.700 1.00 46.72 178 GLU A N 1
ATOM 1420 C CA . GLU A 1 178 ? -14.240 -15.198 5.389 1.00 46.72 178 GLU A CA 1
ATOM 1421 C C . GLU A 1 178 ? -14.506 -14.236 6.549 1.00 46.72 178 GLU A C 1
ATOM 1423 O O . GLU A 1 178 ? -13.558 -13.882 7.269 1.00 46.72 178 GLU A O 1
ATOM 1428 N N . PRO A 1 179 ? -15.742 -13.724 6.687 1.00 46.66 179 PRO A N 1
ATOM 1429 C CA . PRO A 1 179 ? -16.088 -12.951 7.863 1.00 46.66 179 PRO A CA 1
ATOM 1430 C C . PRO A 1 179 ? -15.615 -13.749 9.087 1.00 46.66 179 PRO A C 1
ATOM 1432 O O . PRO A 1 179 ? -15.780 -14.974 9.104 1.00 46.66 179 PRO A O 1
ATOM 1435 N N . PRO A 1 180 ? -14.967 -13.095 10.066 1.00 49.62 180 PRO A N 1
ATOM 1436 C CA . PRO A 1 180 ? -14.563 -13.748 11.299 1.00 49.62 180 PRO A CA 1
ATOM 1437 C C . PRO A 1 180 ? -15.716 -14.618 11.809 1.00 49.62 180 PRO A C 1
ATOM 1439 O O . PRO A 1 180 ? -16.860 -14.165 11.860 1.00 49.62 180 PRO A O 1
ATOM 1442 N N . LYS A 1 181 ? -15.445 -15.896 12.089 1.00 42.31 181 LYS A N 1
ATOM 1443 C CA . LYS A 1 181 ? -16.485 -16.871 12.464 1.00 42.31 181 LYS A CA 1
ATOM 1444 C C . LYS A 1 181 ? -17.269 -16.414 13.706 1.00 42.31 181 LYS A C 1
ATOM 1446 O O . LYS A 1 181 ? -18.448 -16.703 13.825 1.00 42.31 181 LYS A O 1
ATOM 1451 N N . ASP A 1 182 ? -16.603 -15.638 14.554 1.00 43.38 182 ASP A N 1
ATOM 1452 C CA . ASP A 1 182 ? -17.075 -14.978 15.770 1.00 43.38 182 ASP A CA 1
ATOM 1453 C C . ASP A 1 182 ? -17.859 -13.672 15.529 1.00 43.38 182 ASP A C 1
ATOM 1455 O O . ASP A 1 182 ? -18.527 -13.185 16.437 1.00 43.38 182 ASP A O 1
ATOM 1459 N N . TRP A 1 183 ? -17.849 -13.093 14.322 1.00 38.38 183 TRP A N 1
ATOM 1460 C CA . TRP A 1 183 ? -18.681 -11.919 14.014 1.00 38.38 183 TRP A CA 1
ATOM 1461 C C . TRP A 1 183 ? -20.150 -12.260 13.805 1.00 38.38 183 TRP A C 1
ATOM 1463 O O . TRP A 1 183 ? -21.005 -11.440 14.132 1.00 38.38 183 TRP A O 1
ATOM 1473 N N . PHE A 1 184 ? -20.458 -13.455 13.301 1.00 38.97 184 PHE A N 1
ATOM 1474 C CA . PHE A 1 184 ? -21.840 -13.929 13.306 1.00 38.97 184 PHE A CA 1
ATOM 1475 C C . PHE A 1 184 ? -22.299 -14.302 14.714 1.00 38.97 184 PHE A C 1
ATOM 1477 O O . PHE A 1 184 ? -23.469 -14.108 15.001 1.00 38.97 184 PHE A O 1
ATOM 1484 N N . ASP A 1 185 ? -21.397 -14.712 15.609 1.00 39.94 185 ASP A N 1
ATOM 1485 C CA . ASP A 1 185 ? -21.747 -14.920 17.019 1.00 39.94 185 ASP A CA 1
ATOM 1486 C C . ASP A 1 185 ? -22.003 -13.583 17.740 1.00 39.94 185 ASP A C 1
ATOM 1488 O O . ASP A 1 185 ? -22.877 -13.510 18.593 1.00 39.94 185 ASP A O 1
ATOM 1492 N N . MET A 1 186 ? -21.315 -12.491 17.383 1.00 39.38 186 MET A N 1
ATOM 1493 C CA . MET A 1 186 ? -21.547 -11.161 17.981 1.00 39.38 186 MET A CA 1
ATOM 1494 C C . MET A 1 186 ? -22.748 -10.398 17.399 1.00 39.38 186 MET A C 1
ATOM 1496 O O . MET A 1 186 ? -23.264 -9.488 18.045 1.00 39.38 186 MET A O 1
ATOM 1500 N N . ALA A 1 187 ? -23.178 -10.739 16.183 1.00 41.12 187 ALA A N 1
ATOM 1501 C CA . ALA A 1 187 ? -24.252 -10.053 15.465 1.00 41.12 187 ALA A CA 1
ATOM 1502 C C . ALA A 1 187 ? -25.433 -10.969 15.107 1.00 41.12 187 ALA A C 1
ATOM 1504 O O . ALA A 1 187 ? -26.252 -10.586 14.266 1.00 41.12 187 ALA A O 1
ATOM 1505 N N . ASP A 1 188 ? -25.538 -12.164 15.697 1.00 41.50 188 ASP A N 1
ATOM 1506 C CA . ASP A 1 188 ? -26.791 -12.901 15.607 1.00 41.50 188 ASP A CA 1
ATOM 1507 C C . ASP A 1 188 ? -27.855 -12.216 16.474 1.00 41.50 188 ASP A C 1
ATOM 1509 O O . ASP A 1 188 ? -27.594 -11.493 17.443 1.00 41.50 188 ASP A O 1
ATOM 1513 N N . GLU A 1 189 ? -29.101 -12.427 16.077 1.00 43.84 189 GLU A N 1
ATOM 1514 C CA . GLU A 1 189 ? -30.274 -11.990 16.818 1.00 43.84 189 GLU A CA 1
ATOM 1515 C C . GLU A 1 189 ? -30.245 -12.495 18.273 1.00 43.84 189 GLU A C 1
ATOM 1517 O O . GLU A 1 189 ? -30.837 -11.854 19.137 1.00 43.84 189 GLU A O 1
ATOM 1522 N N . ASN A 1 190 ? -29.508 -13.581 18.560 1.00 46.25 190 ASN A N 1
ATOM 1523 C CA . ASN A 1 190 ? -29.316 -14.120 19.899 1.00 46.25 190 ASN A CA 1
ATOM 1524 C C . ASN A 1 190 ? -28.296 -13.348 20.730 1.00 46.25 190 ASN A C 1
ATOM 1526 O O . ASN A 1 190 ? -28.430 -13.424 21.930 1.00 46.25 190 ASN A O 1
ATOM 1530 N N . THR A 1 191 ? -27.325 -12.595 20.217 1.00 45.31 191 THR A N 1
ATOM 1531 C CA . THR A 1 191 ? -26.434 -11.785 21.073 1.00 45.31 191 THR A CA 1
ATOM 1532 C C . THR A 1 191 ? -27.123 -10.499 21.498 1.00 45.31 191 THR A C 1
ATOM 1534 O O . THR A 1 191 ? -27.068 -10.138 22.672 1.00 45.31 191 THR A O 1
ATOM 1537 N N . LEU A 1 192 ? -27.875 -9.865 20.593 1.00 47.22 192 LEU A N 1
ATOM 1538 C CA . LEU A 1 192 ? -28.774 -8.771 20.966 1.00 47.22 192 LEU A CA 1
ATOM 1539 C C . LEU A 1 192 ? -29.881 -9.266 21.904 1.00 47.22 192 LEU A C 1
ATOM 1541 O O . LEU A 1 192 ? -30.065 -8.644 22.944 1.00 47.22 192 LEU A O 1
ATOM 1545 N N . LYS A 1 193 ? -30.542 -10.399 21.613 1.00 50.47 193 LYS A N 1
ATOM 1546 C CA . LYS A 1 193 ? -31.500 -11.020 22.546 1.00 50.47 193 LYS A CA 1
ATOM 1547 C C . LYS A 1 193 ? -30.836 -11.461 23.842 1.00 50.47 193 LYS A C 1
ATOM 1549 O O . LYS A 1 193 ? -31.327 -11.110 24.880 1.00 50.47 193 LYS A O 1
ATOM 1554 N N . THR A 1 194 ? -29.667 -12.087 23.855 1.00 51.44 194 THR A N 1
ATOM 1555 C CA . THR A 1 194 ? -29.021 -12.544 25.103 1.00 51.44 194 THR A CA 1
ATOM 1556 C C . THR A 1 194 ? -28.584 -11.368 25.973 1.00 51.44 194 THR A C 1
ATOM 1558 O O . THR A 1 194 ? -28.684 -11.465 27.190 1.00 51.44 194 THR A O 1
ATOM 1561 N N . VAL A 1 195 ? -28.113 -10.257 25.392 1.00 45.75 195 VAL A N 1
ATOM 1562 C CA . VAL A 1 195 ? -27.798 -9.027 26.145 1.00 45.75 195 VAL A CA 1
ATOM 1563 C C . VAL A 1 195 ? -29.076 -8.372 26.684 1.00 45.75 195 VAL A C 1
ATOM 1565 O O . VAL A 1 195 ? -29.077 -7.883 27.811 1.00 45.75 195 VAL A O 1
ATOM 1568 N N . VAL A 1 196 ? -30.161 -8.402 25.909 1.00 50.97 196 VAL A N 1
ATOM 1569 C CA . VAL A 1 196 ? -31.497 -7.909 26.280 1.00 50.97 196 VAL A CA 1
ATOM 1570 C C . VAL A 1 196 ? -32.117 -8.821 27.358 1.00 50.97 196 VAL A C 1
ATOM 1572 O O . VAL A 1 196 ? -32.303 -8.363 28.480 1.00 50.97 196 VAL A O 1
ATOM 1575 N N . ASP A 1 197 ? -32.294 -10.113 27.099 1.00 53.44 197 ASP A N 1
ATOM 1576 C CA . ASP A 1 197 ? -32.840 -11.165 27.967 1.00 53.44 197 ASP A CA 1
ATOM 1577 C C . ASP A 1 197 ? -32.083 -11.279 29.306 1.00 53.44 197 ASP A C 1
ATOM 1579 O O . ASP A 1 197 ? -32.709 -11.221 30.363 1.00 53.44 197 ASP A O 1
ATOM 1583 N N . ARG A 1 198 ? -30.734 -11.349 29.325 1.00 46.69 198 ARG A N 1
ATOM 1584 C CA . ARG A 1 198 ? -29.973 -11.390 30.603 1.00 46.69 198 ARG A CA 1
ATOM 1585 C C . ARG A 1 198 ? -30.069 -10.099 31.405 1.00 46.69 198 ARG A C 1
ATOM 1587 O O . ARG A 1 198 ? -29.926 -10.136 32.623 1.00 46.69 198 ARG A O 1
ATOM 1594 N N . SER A 1 199 ? -30.229 -8.953 30.747 1.00 50.28 199 SER A N 1
ATOM 1595 C CA . SER A 1 199 ? -30.330 -7.665 31.439 1.00 50.28 199 SER A CA 1
ATOM 1596 C C . SER A 1 199 ? -31.747 -7.386 31.941 1.00 50.28 199 SER A C 1
ATOM 1598 O O . SER A 1 199 ? -31.902 -6.606 32.882 1.00 50.28 199 SER A O 1
ATOM 1600 N N . LEU A 1 200 ? -32.766 -7.948 31.291 1.00 48.38 200 LEU A N 1
ATOM 1601 C CA . LEU A 1 200 ? -34.169 -7.614 31.516 1.00 48.38 200 LEU A CA 1
ATOM 1602 C C . LEU A 1 200 ? -34.860 -8.576 32.481 1.00 48.38 200 LEU A C 1
ATOM 1604 O O . LEU A 1 200 ? -35.546 -8.107 33.391 1.00 48.38 200 LEU A O 1
ATOM 1608 N N . ASP A 1 201 ? -34.646 -9.885 32.348 1.00 46.69 201 ASP A N 1
ATOM 1609 C CA . ASP A 1 201 ? -35.342 -10.868 33.189 1.00 46.69 201 ASP A CA 1
ATOM 1610 C C . ASP A 1 201 ? -34.853 -10.859 34.645 1.00 46.69 201 ASP A C 1
ATOM 1612 O O . ASP A 1 201 ? -35.663 -10.976 35.566 1.00 46.69 201 ASP A O 1
ATOM 1616 N N . ASP A 1 202 ? -33.556 -10.633 34.873 1.00 49.53 202 ASP A N 1
ATOM 1617 C CA . ASP A 1 202 ? -32.970 -10.677 36.220 1.00 49.53 202 ASP A CA 1
ATOM 1618 C C . ASP A 1 202 ? -33.184 -9.383 37.037 1.00 49.53 202 ASP A C 1
ATOM 1620 O O . ASP A 1 202 ? -32.998 -9.405 38.253 1.00 49.53 202 ASP A O 1
ATOM 1624 N N . LYS A 1 203 ? -33.555 -8.253 36.406 1.00 47.19 203 LYS A N 1
ATOM 1625 C CA . LYS A 1 203 ? -33.553 -6.923 37.065 1.00 47.19 203 LYS A CA 1
ATOM 1626 C C . LYS A 1 203 ? -34.803 -6.059 36.875 1.00 47.19 203 LYS A C 1
ATOM 1628 O O . LYS A 1 203 ? -35.003 -5.128 37.644 1.00 47.19 203 LYS A O 1
ATOM 1633 N N . LEU A 1 204 ? -35.630 -6.304 35.854 1.00 49.28 204 LEU A N 1
ATOM 1634 C CA . LEU A 1 204 ? -36.701 -5.367 35.459 1.00 49.28 204 LEU A CA 1
ATOM 1635 C C . LEU A 1 204 ? -38.119 -5.905 35.668 1.00 49.28 204 LEU A C 1
ATOM 1637 O O . LEU A 1 204 ? -39.101 -5.180 35.498 1.00 49.28 204 LEU A O 1
ATOM 1641 N N . GLY A 1 205 ? -38.234 -7.163 36.082 1.00 51.34 205 GLY A N 1
ATOM 1642 C CA . GLY A 1 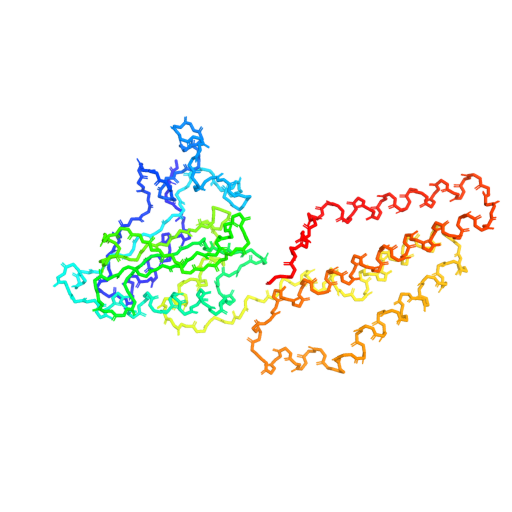205 ? -39.508 -7.845 36.224 1.00 51.34 205 GLY A CA 1
ATOM 1643 C C . GLY A 1 205 ? -40.128 -8.214 34.861 1.00 51.34 205 GLY A C 1
ATOM 1644 O O . GLY A 1 205 ? -39.990 -7.486 33.871 1.00 51.34 205 GLY A O 1
ATOM 1645 N N . PRO A 1 206 ? -40.889 -9.323 34.788 1.00 55.16 206 PRO A N 1
ATOM 1646 C CA . PRO A 1 206 ? -41.289 -9.929 33.513 1.00 55.16 206 PRO A CA 1
ATOM 1647 C C . PRO A 1 206 ? -42.151 -9.027 32.614 1.00 55.16 206 PRO A C 1
ATOM 1649 O O . PRO A 1 206 ? -42.209 -9.208 31.400 1.00 55.16 206 PRO A O 1
ATOM 1652 N N . ALA A 1 207 ? -42.864 -8.058 33.196 1.00 49.56 207 ALA A N 1
ATOM 1653 C CA . ALA A 1 207 ? -43.748 -7.164 32.450 1.00 49.56 207 ALA A CA 1
ATOM 1654 C C . ALA A 1 207 ? -42.983 -6.075 31.678 1.00 49.56 207 ALA A C 1
ATOM 1656 O O . ALA A 1 207 ? -43.375 -5.733 30.561 1.00 49.56 207 ALA A O 1
ATOM 1657 N N . VAL A 1 208 ? -41.898 -5.545 32.253 1.00 53.44 208 VAL A N 1
ATOM 1658 C CA . VAL A 1 208 ? -41.065 -4.505 31.626 1.00 53.44 208 VAL A CA 1
ATOM 1659 C C . VAL A 1 208 ? -40.119 -5.135 30.606 1.00 53.44 208 VAL A C 1
ATOM 1661 O O . VAL A 1 208 ? -39.995 -4.607 29.501 1.00 53.44 208 VAL A O 1
ATOM 1664 N N . ALA A 1 209 ? -39.554 -6.304 30.931 1.00 56.47 209 ALA A N 1
ATOM 1665 C CA . ALA A 1 209 ? -38.769 -7.134 30.015 1.00 56.47 209 ALA A CA 1
ATOM 1666 C C . ALA A 1 209 ? -39.528 -7.407 28.707 1.00 56.47 209 ALA A C 1
ATOM 1668 O O . ALA A 1 209 ? -39.114 -6.973 27.631 1.00 56.47 209 ALA A O 1
ATOM 1669 N N . LYS A 1 210 ? -40.736 -7.966 28.826 1.00 62.16 210 LYS A N 1
ATOM 1670 C CA . LYS A 1 210 ? -41.609 -8.268 27.689 1.00 62.16 210 LYS A CA 1
ATOM 1671 C C . LYS A 1 210 ? -42.024 -7.032 26.887 1.00 62.16 210 LYS A C 1
ATOM 1673 O O . LYS A 1 210 ? -42.126 -7.084 25.665 1.00 62.16 210 LYS A O 1
ATOM 1678 N N . ALA A 1 211 ? -42.264 -5.898 27.550 1.00 56.16 211 ALA A N 1
ATOM 1679 C CA . ALA A 1 211 ? -42.628 -4.658 26.864 1.00 56.16 211 ALA A CA 1
ATOM 1680 C C . ALA A 1 211 ? -41.464 -4.066 26.047 1.00 56.16 211 ALA A C 1
ATOM 1682 O O . ALA A 1 211 ? -41.710 -3.407 25.030 1.00 56.16 211 ALA A O 1
ATOM 1683 N N . ILE A 1 212 ? -40.220 -4.285 26.487 1.00 57.22 212 ILE A N 1
ATOM 1684 C CA . ILE A 1 212 ? -39.002 -3.898 25.770 1.00 57.22 212 ILE A CA 1
ATOM 1685 C C . ILE A 1 212 ? -38.741 -4.872 24.617 1.00 57.22 212 ILE A C 1
ATOM 1687 O O . ILE A 1 212 ? -38.587 -4.404 23.488 1.00 57.22 212 ILE A O 1
ATOM 1691 N N . GLU A 1 213 ? -38.808 -6.185 24.850 1.00 58.50 213 GLU A N 1
ATOM 1692 C CA . GLU A 1 213 ? -38.716 -7.224 23.810 1.00 58.50 213 GLU A CA 1
ATOM 1693 C C . GLU A 1 213 ? -39.731 -6.998 22.679 1.00 58.50 213 GLU A C 1
ATOM 1695 O O . GLU A 1 213 ? -39.342 -6.835 21.524 1.00 58.50 213 GLU A O 1
ATOM 1700 N N . ASP A 1 214 ? -41.021 -6.828 22.998 1.00 61.47 214 ASP A N 1
ATOM 1701 C CA . ASP A 1 214 ? -42.100 -6.595 22.021 1.00 61.47 214 ASP A CA 1
ATOM 1702 C C . ASP A 1 214 ? -41.908 -5.313 21.182 1.00 61.47 214 ASP A C 1
ATOM 1704 O O . ASP A 1 214 ? -42.573 -5.111 20.151 1.00 61.47 214 ASP A O 1
ATOM 1708 N N . LYS A 1 215 ? -41.071 -4.381 21.653 1.00 56.41 215 LYS A N 1
ATOM 1709 C CA . LYS A 1 215 ? -40.726 -3.126 20.970 1.00 56.41 215 LYS A CA 1
ATOM 1710 C C . LYS A 1 215 ? -39.451 -3.273 20.152 1.00 56.41 215 LYS A C 1
ATOM 1712 O O . LYS A 1 215 ? -39.441 -2.801 19.014 1.00 56.41 215 LYS A O 1
ATOM 1717 N N . VAL A 1 216 ? -38.431 -3.939 20.693 1.00 57.03 216 VAL A N 1
ATOM 1718 C CA . VAL A 1 216 ? -37.199 -4.303 19.984 1.00 57.03 216 VAL A CA 1
ATOM 1719 C C . VAL A 1 216 ? -37.541 -5.192 18.794 1.00 57.03 216 VAL A C 1
ATOM 1721 O O . VAL A 1 216 ? -37.188 -4.828 17.679 1.00 57.03 216 VAL A O 1
ATOM 1724 N N . ASP A 1 217 ? -38.353 -6.235 18.969 1.00 57.19 217 ASP A N 1
ATOM 1725 C CA . ASP A 1 217 ? -38.818 -7.114 17.887 1.00 57.19 217 ASP A CA 1
ATOM 1726 C C . ASP A 1 217 ? -39.638 -6.357 16.834 1.00 57.19 217 ASP A C 1
ATOM 1728 O O . ASP A 1 217 ? -39.540 -6.615 15.633 1.00 57.19 217 ASP A O 1
ATOM 1732 N N . ARG A 1 218 ? -40.412 -5.342 17.241 1.00 57.03 218 ARG A N 1
ATOM 1733 C CA . ARG A 1 218 ? -41.140 -4.477 16.296 1.00 57.03 218 ARG A CA 1
ATOM 1734 C C . ARG A 1 218 ? -40.211 -3.575 15.494 1.00 57.03 218 ARG A C 1
ATOM 1736 O O . ARG A 1 218 ? -40.479 -3.329 14.317 1.00 57.03 218 ARG A O 1
ATOM 1743 N N . ILE A 1 219 ? -39.165 -3.043 16.122 1.00 49.81 219 ILE A N 1
ATOM 1744 C CA . ILE A 1 219 ? -38.176 -2.170 15.482 1.00 49.81 219 ILE A CA 1
ATOM 1745 C C . ILE A 1 219 ? -37.262 -3.004 14.583 1.00 49.81 219 ILE A C 1
ATOM 1747 O O . ILE A 1 219 ? -37.106 -2.656 13.414 1.00 49.81 219 ILE A O 1
ATOM 1751 N N . ALA A 1 220 ? -36.740 -4.128 15.070 1.00 49.81 220 ALA A N 1
ATOM 1752 C CA . ALA A 1 220 ? -35.941 -5.087 14.316 1.00 49.81 220 ALA A CA 1
ATOM 1753 C C . ALA A 1 220 ? -36.749 -5.654 13.141 1.00 49.81 220 ALA A C 1
ATOM 1755 O O . ALA A 1 220 ? -36.322 -5.550 11.993 1.00 49.81 220 ALA A O 1
ATOM 1756 N N . GLY A 1 221 ? -37.979 -6.109 13.388 1.00 46.34 221 GLY A N 1
ATOM 1757 C CA . GLY A 1 221 ? -38.895 -6.616 12.368 1.00 46.34 221 GLY A CA 1
ATOM 1758 C C . GLY A 1 221 ? -39.299 -5.570 11.325 1.00 46.34 221 GLY A C 1
ATOM 1759 O O . GLY A 1 221 ? -39.348 -5.876 10.138 1.00 46.34 221 GLY A O 1
ATOM 1760 N N . ARG A 1 222 ? -39.526 -4.301 11.693 1.00 46.16 222 ARG A N 1
ATOM 1761 C CA . ARG A 1 222 ? -39.764 -3.242 10.690 1.00 46.16 222 ARG A CA 1
ATOM 1762 C C . ARG A 1 222 ? -38.498 -2.876 9.924 1.00 46.16 222 ARG A C 1
ATOM 1764 O O . ARG A 1 222 ? -38.574 -2.650 8.721 1.00 46.16 222 ARG A O 1
ATOM 1771 N N . THR A 1 223 ? -37.349 -2.825 10.582 1.00 42.28 223 THR A N 1
ATOM 1772 C CA . THR A 1 223 ? -36.095 -2.344 9.982 1.00 42.28 223 THR A CA 1
ATOM 1773 C C . THR A 1 223 ? -35.442 -3.393 9.081 1.00 42.28 223 THR A C 1
ATOM 1775 O O . THR A 1 223 ? -34.866 -3.033 8.054 1.00 42.28 223 THR A O 1
ATOM 1778 N N . LEU A 1 224 ? -35.573 -4.680 9.415 1.00 40.72 224 LEU A N 1
ATOM 1779 C CA . LEU A 1 224 ? -35.025 -5.797 8.640 1.00 40.72 224 LEU A CA 1
ATOM 1780 C C . LEU A 1 224 ? -35.978 -6.242 7.519 1.00 40.72 224 LEU A C 1
ATOM 1782 O O . LEU A 1 224 ? -35.525 -6.527 6.415 1.00 40.72 224 LEU A O 1
ATOM 1786 N N . ASN A 1 225 ? -37.295 -6.222 7.751 1.00 38.56 225 ASN A N 1
ATOM 1787 C CA . ASN A 1 225 ? -38.263 -6.855 6.846 1.00 38.56 225 ASN A CA 1
ATOM 1788 C C . ASN A 1 225 ? -38.885 -5.891 5.807 1.00 38.56 225 ASN A C 1
ATOM 1790 O O . ASN A 1 225 ? -39.393 -6.339 4.784 1.00 38.56 225 ASN A O 1
ATOM 1794 N N . THR A 1 226 ? -38.836 -4.562 6.009 1.00 39.44 226 THR A N 1
ATOM 1795 C CA . THR A 1 226 ? -39.470 -3.599 5.070 1.00 39.44 226 THR A CA 1
ATOM 1796 C C . THR A 1 226 ? -38.558 -3.060 3.966 1.00 39.44 226 THR A C 1
ATOM 1798 O O . THR A 1 226 ? -39.065 -2.459 3.020 1.00 39.44 226 THR A O 1
ATOM 1801 N N . LYS A 1 227 ? -37.234 -3.270 4.036 1.00 40.84 227 LYS A N 1
ATOM 1802 C CA . LYS A 1 227 ? -36.300 -2.799 2.991 1.00 40.84 227 LYS A CA 1
ATOM 1803 C C . LYS A 1 227 ? -35.513 -3.892 2.269 1.00 40.84 227 LYS A C 1
ATOM 1805 O O . LYS A 1 227 ? -35.017 -3.609 1.185 1.00 40.84 227 LYS A O 1
ATOM 1810 N N . PHE A 1 228 ? -35.449 -5.120 2.790 1.00 39.09 228 PHE A N 1
ATOM 1811 C CA . PHE A 1 228 ? -34.774 -6.236 2.119 1.00 39.09 228 PHE A CA 1
ATOM 1812 C C . PHE A 1 228 ? -35.427 -7.578 2.491 1.00 39.09 228 PHE A C 1
ATOM 1814 O O . PHE A 1 228 ? -35.018 -8.187 3.476 1.00 39.09 228 PHE A O 1
ATOM 1821 N N . PRO A 1 229 ? -36.384 -8.099 1.696 1.00 35.31 229 PRO A N 1
ATOM 1822 C CA . PRO A 1 229 ? -37.012 -9.399 1.969 1.00 35.31 229 PRO A CA 1
ATOM 1823 C C . PRO A 1 229 ? -36.021 -10.578 1.941 1.00 35.31 229 PRO A C 1
ATOM 1825 O O . PRO A 1 229 ? -36.348 -11.682 2.359 1.00 35.31 229 PRO A O 1
ATOM 1828 N N . THR A 1 230 ? -34.802 -10.357 1.439 1.00 41.81 230 THR A N 1
ATOM 1829 C CA . THR A 1 230 ? -33.748 -11.364 1.286 1.00 41.81 230 THR A CA 1
ATOM 1830 C C . THR A 1 230 ? -32.368 -10.704 1.420 1.00 41.81 230 THR A C 1
ATOM 1832 O O . THR A 1 230 ? -31.645 -10.546 0.434 1.00 41.81 230 THR A O 1
ATOM 1835 N N . GLY A 1 231 ? -32.001 -10.257 2.625 1.00 40.69 231 GLY A N 1
ATOM 1836 C CA . GLY A 1 231 ? -30.728 -9.557 2.879 1.00 40.69 231 GLY A CA 1
ATOM 1837 C C . GLY A 1 231 ? -29.474 -10.334 2.448 1.00 40.69 231 GLY A C 1
ATOM 1838 O O . GLY A 1 231 ? -28.499 -9.730 2.016 1.00 40.69 231 GLY A O 1
ATOM 1839 N N . VAL A 1 232 ? -29.528 -11.669 2.460 1.00 40.47 232 VAL A N 1
ATOM 1840 C CA . VAL A 1 232 ? -28.416 -12.533 2.025 1.00 40.47 232 VAL A CA 1
ATOM 1841 C C . VAL A 1 232 ? -28.320 -12.617 0.493 1.00 40.47 232 VAL A C 1
ATOM 1843 O O . VAL A 1 232 ? -27.237 -12.492 -0.067 1.00 40.47 232 VAL A O 1
ATOM 1846 N N . ALA A 1 233 ? -29.450 -12.713 -0.215 1.00 38.47 233 ALA A N 1
ATOM 1847 C CA . ALA A 1 233 ? -29.457 -12.862 -1.675 1.00 38.47 233 ALA A CA 1
ATOM 1848 C C . ALA A 1 233 ? -29.027 -11.584 -2.424 1.00 38.47 233 ALA A C 1
ATOM 1850 O O . ALA A 1 233 ? -28.534 -11.652 -3.550 1.00 38.47 233 ALA A O 1
ATOM 1851 N N . HIS A 1 234 ? -29.196 -10.404 -1.814 1.00 37.34 234 HIS A N 1
ATOM 1852 C CA . HIS A 1 234 ? -28.818 -9.146 -2.460 1.00 37.34 234 HIS A CA 1
ATOM 1853 C C . HIS A 1 234 ? -27.310 -8.843 -2.356 1.00 37.34 234 HIS A C 1
ATOM 1855 O O . HIS A 1 234 ? -26.764 -8.183 -3.243 1.00 37.34 234 HIS A O 1
ATOM 1861 N N . LEU A 1 235 ? -26.637 -9.371 -1.324 1.00 39.44 235 LEU A N 1
ATOM 1862 C CA . LEU A 1 235 ? -25.181 -9.293 -1.137 1.00 39.44 235 LEU A CA 1
ATOM 1863 C C . LEU A 1 235 ? -24.420 -10.150 -2.167 1.00 39.44 235 LEU A C 1
ATOM 1865 O O . LEU A 1 235 ? -23.401 -9.695 -2.698 1.00 39.44 235 LEU A O 1
ATOM 1869 N N . ASP A 1 236 ? -24.962 -11.319 -2.521 1.00 42.31 236 ASP A N 1
ATOM 1870 C CA . ASP A 1 236 ? -24.422 -12.188 -3.578 1.00 42.31 236 ASP A CA 1
ATOM 1871 C C . ASP A 1 236 ? -24.547 -11.557 -4.972 1.00 42.31 236 ASP A C 1
ATOM 1873 O O . ASP A 1 236 ? -23.607 -11.589 -5.766 1.00 42.31 236 ASP A O 1
ATOM 1877 N N . ALA A 1 237 ? -25.670 -10.891 -5.263 1.00 42.28 237 ALA A N 1
ATOM 1878 C CA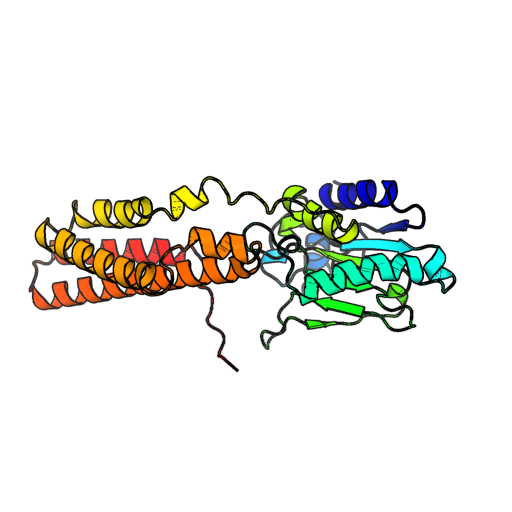 . ALA A 1 237 ? -25.920 -10.290 -6.576 1.00 42.28 237 ALA A CA 1
ATOM 1879 C C . ALA A 1 237 ? -24.991 -9.103 -6.922 1.00 42.28 237 ALA A C 1
ATOM 1881 O O . ALA A 1 237 ? -24.857 -8.748 -8.093 1.00 42.28 237 ALA A O 1
ATOM 1882 N N . GLN A 1 238 ? -24.342 -8.478 -5.930 1.00 41.41 238 GLN A N 1
ATOM 1883 C CA . GLN A 1 238 ? -23.423 -7.344 -6.135 1.00 41.41 238 GLN A CA 1
ATOM 1884 C C . GLN A 1 238 ? -21.942 -7.684 -5.890 1.00 41.41 238 GLN A C 1
ATOM 1886 O O . GLN A 1 238 ? -21.079 -6.809 -6.041 1.00 41.41 238 GLN A O 1
ATOM 1891 N N . GLY A 1 239 ? -21.628 -8.942 -5.561 1.00 42.59 239 GLY A N 1
ATOM 1892 C CA . GLY A 1 239 ? -20.256 -9.421 -5.376 1.00 42.59 239 GLY A CA 1
ATOM 1893 C C . GLY A 1 239 ? -19.535 -8.800 -4.175 1.00 42.59 239 GLY A C 1
ATOM 1894 O O . GLY A 1 239 ? -18.359 -8.464 -4.282 1.00 42.59 239 GLY A O 1
ATOM 1895 N N . GLY A 1 240 ? -20.229 -8.570 -3.054 1.00 48.81 240 GLY A N 1
ATOM 1896 C CA . GLY A 1 240 ? -19.591 -8.109 -1.809 1.00 48.81 240 GLY A CA 1
ATOM 1897 C C . GLY A 1 240 ? -19.101 -6.650 -1.791 1.00 48.81 240 GLY A C 1
ATOM 1898 O O . GLY A 1 240 ? -18.454 -6.234 -0.831 1.00 48.81 240 GLY A O 1
ATOM 1899 N N . ARG A 1 241 ? -19.436 -5.835 -2.803 1.00 42.62 241 ARG A N 1
ATOM 1900 C CA . ARG A 1 241 ? -18.933 -4.453 -2.975 1.00 42.62 241 ARG A CA 1
ATOM 1901 C C . ARG A 1 241 ? -19.379 -3.420 -1.925 1.00 42.62 241 ARG A C 1
ATOM 1903 O O . ARG A 1 241 ? -18.851 -2.317 -1.923 1.00 42.62 241 ARG A O 1
ATOM 1910 N N . ASN A 1 242 ? -20.298 -3.759 -1.019 1.00 48.66 242 ASN A N 1
ATOM 1911 C CA . ASN A 1 242 ? -20.861 -2.824 -0.029 1.00 48.66 242 ASN A CA 1
ATOM 1912 C C . ASN A 1 242 ? -20.714 -3.275 1.436 1.00 48.66 242 ASN A C 1
ATOM 1914 O O . ASN A 1 242 ? -21.382 -2.735 2.318 1.00 48.66 242 ASN A O 1
ATOM 1918 N N . TRP A 1 243 ? -19.828 -4.233 1.729 1.00 50.75 243 TRP A N 1
ATOM 1919 C CA . TRP A 1 243 ? -19.673 -4.778 3.086 1.00 50.75 243 TRP A CA 1
ATOM 1920 C C . TRP A 1 243 ? -19.359 -3.726 4.176 1.00 50.75 243 TRP A C 1
ATOM 1922 O O . TRP A 1 243 ? -20.011 -3.753 5.222 1.00 50.75 243 TRP A O 1
ATOM 1932 N N . PRO A 1 244 ? -18.469 -2.732 3.951 1.00 48.94 244 PRO A N 1
ATOM 1933 C CA . PRO A 1 244 ? -18.214 -1.684 4.945 1.00 48.94 244 PRO A CA 1
ATOM 1934 C C . PRO A 1 244 ? -19.428 -0.781 5.209 1.00 48.94 244 PRO A C 1
ATOM 1936 O O . PRO A 1 244 ? -19.628 -0.327 6.333 1.00 48.94 244 PRO A O 1
ATOM 1939 N N . TRP A 1 245 ? -20.257 -0.532 4.189 1.00 50.00 245 TRP A N 1
ATOM 1940 C CA . TRP A 1 245 ? -21.493 0.240 4.342 1.00 50.00 245 TRP A CA 1
ATOM 1941 C C . TRP A 1 245 ? -22.547 -0.546 5.128 1.00 50.00 245 TRP A C 1
ATOM 1943 O O . TRP A 1 245 ? -23.178 0.014 6.019 1.00 50.00 245 TRP A O 1
ATOM 1953 N N . PHE A 1 246 ? -22.684 -1.847 4.855 1.00 49.19 246 PHE A N 1
ATOM 1954 C CA . PHE A 1 246 ? -23.624 -2.725 5.552 1.00 49.19 246 PHE A CA 1
ATOM 1955 C C . PHE A 1 246 ? -23.278 -2.877 7.041 1.00 49.19 246 PHE A C 1
ATOM 1957 O O . PHE A 1 246 ? -24.150 -2.710 7.888 1.00 49.19 246 PHE A O 1
ATOM 1964 N N . ALA A 1 247 ? -22.002 -3.099 7.376 1.00 51.91 247 ALA A N 1
ATOM 1965 C CA . ALA A 1 247 ? -21.551 -3.173 8.767 1.00 51.91 247 ALA A CA 1
ATOM 1966 C C . ALA A 1 247 ? -21.772 -1.848 9.524 1.00 51.91 247 ALA A C 1
ATOM 1968 O O . ALA A 1 247 ? -22.187 -1.856 10.683 1.00 51.91 247 ALA A O 1
ATOM 1969 N N . ARG A 1 248 ? -21.553 -0.704 8.857 1.00 53.53 248 ARG A N 1
ATOM 1970 C CA . ARG A 1 248 ? -21.850 0.626 9.413 1.00 53.53 248 ARG A CA 1
ATOM 1971 C C . ARG A 1 248 ? -23.347 0.825 9.656 1.00 53.53 248 ARG A C 1
ATOM 1973 O O . ARG A 1 248 ? -23.726 1.313 10.712 1.00 53.53 248 ARG A O 1
ATOM 1980 N N . ASP A 1 249 ? -24.194 0.444 8.703 1.00 55.47 249 ASP A N 1
ATOM 1981 C CA . ASP A 1 249 ? -25.652 0.560 8.822 1.00 55.47 249 ASP A CA 1
ATOM 1982 C C . ASP A 1 249 ? -26.206 -0.328 9.949 1.00 55.47 249 ASP A C 1
ATOM 1984 O O . ASP A 1 249 ? -27.013 0.135 10.755 1.00 55.47 249 ASP A O 1
ATOM 1988 N N . LEU A 1 250 ? -25.721 -1.570 10.071 1.00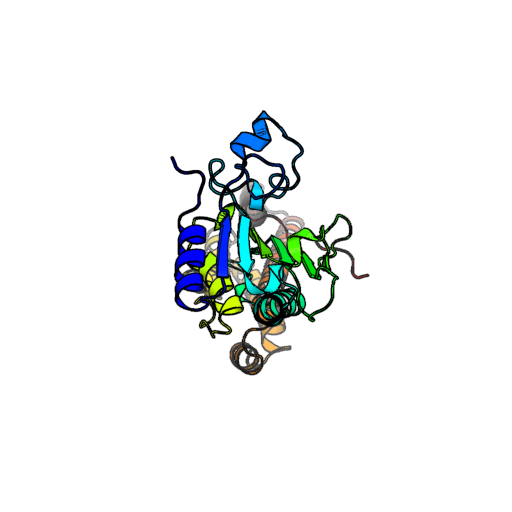 55.62 250 LEU A N 1
ATOM 1989 C CA . LEU A 1 250 ? -26.106 -2.480 11.155 1.00 55.62 250 LEU A CA 1
ATOM 1990 C C . LEU A 1 250 ? -25.712 -1.918 12.529 1.00 55.62 250 LEU A C 1
ATOM 1992 O O . LEU A 1 250 ? -26.514 -1.922 13.461 1.00 55.62 250 LEU A O 1
ATOM 1996 N N . ARG A 1 251 ? -24.495 -1.375 12.629 1.00 56.47 251 ARG A N 1
ATOM 1997 C CA . ARG A 1 251 ? -23.977 -0.739 13.841 1.00 56.47 251 ARG A CA 1
ATOM 1998 C C . ARG A 1 251 ? -24.805 0.485 14.224 1.00 56.47 251 ARG A C 1
ATOM 2000 O O . ARG A 1 251 ? -25.297 0.550 15.343 1.00 56.47 251 ARG A O 1
ATOM 2007 N N . ASN A 1 252 ? -25.037 1.413 13.297 1.00 57.34 252 ASN A N 1
ATOM 2008 C CA . ASN A 1 252 ? -25.844 2.610 13.553 1.00 57.34 252 ASN A CA 1
ATOM 2009 C C . ASN A 1 252 ? -27.269 2.253 14.009 1.00 57.34 252 ASN A C 1
ATOM 2011 O O . ASN A 1 252 ? -27.834 2.922 14.874 1.00 57.34 252 ASN A O 1
ATOM 2015 N N . LYS A 1 253 ? -27.838 1.165 13.478 1.00 59.75 253 LYS A N 1
ATOM 2016 C CA . LYS A 1 253 ? -29.125 0.631 13.938 1.00 59.75 253 LYS A CA 1
ATOM 2017 C C . LYS A 1 253 ? -29.050 0.069 15.358 1.00 59.75 253 LYS A C 1
ATOM 2019 O O . LYS A 1 253 ? -29.967 0.328 16.130 1.00 59.75 253 LYS A O 1
ATOM 2024 N N . ALA A 1 254 ? -27.978 -0.634 15.726 1.00 57.19 254 ALA A N 1
ATOM 2025 C CA . ALA A 1 254 ? -27.770 -1.106 17.096 1.00 57.19 254 ALA A CA 1
ATOM 2026 C C . ALA A 1 254 ? -27.656 0.061 18.097 1.00 57.19 254 ALA A C 1
ATOM 2028 O O . ALA A 1 254 ? -28.334 0.044 19.123 1.00 57.19 254 ALA A O 1
ATOM 2029 N N . TYR A 1 255 ? -26.908 1.121 17.759 1.00 54.66 255 TYR A N 1
ATOM 2030 C CA . TYR A 1 255 ? -26.842 2.353 18.563 1.00 54.66 255 TYR A CA 1
ATOM 2031 C C . TYR A 1 255 ? -28.222 3.009 18.723 1.00 54.66 255 TYR A C 1
ATOM 2033 O O . TYR A 1 255 ? -28.613 3.365 19.833 1.00 54.66 255 TYR A O 1
ATOM 2041 N N . ALA A 1 256 ? -28.995 3.120 17.638 1.00 57.59 256 ALA A N 1
ATOM 2042 C CA . ALA A 1 256 ? -30.340 3.695 17.687 1.00 57.59 256 ALA A CA 1
ATOM 2043 C C . ALA A 1 256 ? -31.309 2.866 18.552 1.00 57.59 256 ALA A C 1
ATOM 2045 O O . ALA A 1 256 ? -32.163 3.430 19.239 1.00 57.59 256 ALA A O 1
ATOM 2046 N N . VAL A 1 257 ? -31.180 1.533 18.541 1.00 59.53 257 VAL A N 1
ATOM 2047 C CA . VAL A 1 257 ? -31.955 0.641 19.418 1.00 59.53 257 VAL A CA 1
ATOM 2048 C C . VAL A 1 257 ? -31.547 0.839 20.877 1.00 59.53 257 VAL A C 1
ATOM 2050 O O . VAL A 1 257 ? -32.427 1.024 21.715 1.00 59.53 257 VAL A O 1
ATOM 2053 N N . ALA A 1 258 ? -30.249 0.880 21.181 1.00 59.12 258 ALA A N 1
ATOM 2054 C CA . ALA A 1 258 ? -29.762 1.110 22.540 1.00 59.12 258 ALA A CA 1
ATOM 2055 C C . ALA A 1 258 ? -30.225 2.465 23.107 1.00 59.12 258 ALA A C 1
ATOM 2057 O O . ALA A 1 258 ? -30.742 2.526 24.222 1.00 59.12 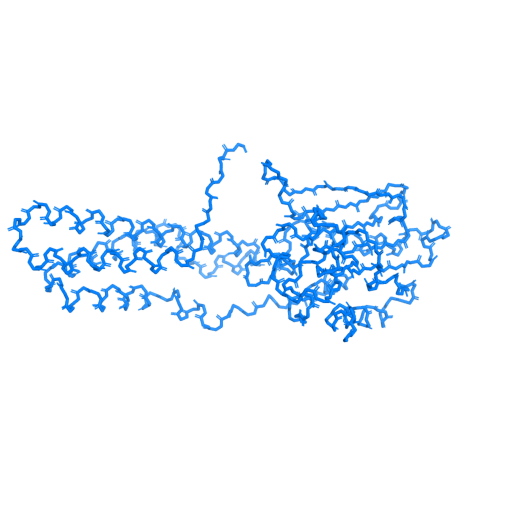258 ALA A O 1
ATOM 2058 N N . GLU A 1 259 ? -30.142 3.541 22.319 1.00 63.31 259 GLU A N 1
ATOM 2059 C CA . GLU A 1 259 ? -30.618 4.869 22.726 1.00 63.31 259 GLU A CA 1
ATOM 2060 C C . GLU A 1 259 ? -32.141 4.886 22.961 1.00 63.31 259 GLU A C 1
ATOM 2062 O O . GLU A 1 259 ? -32.635 5.517 23.901 1.00 63.31 259 GLU A O 1
ATOM 2067 N N . ALA A 1 260 ? -32.908 4.177 22.125 1.00 59.75 260 ALA A N 1
ATOM 2068 C CA . ALA A 1 260 ? -34.354 4.059 22.285 1.00 59.75 260 ALA A CA 1
ATOM 2069 C C . ALA A 1 260 ? -34.735 3.275 23.550 1.00 59.75 260 ALA A C 1
ATOM 2071 O O . ALA A 1 260 ? -35.663 3.684 24.252 1.00 59.75 260 ALA A O 1
ATOM 2072 N N . VAL A 1 261 ? -34.018 2.189 23.858 1.00 64.88 261 VAL A N 1
ATOM 2073 C CA . VAL A 1 261 ? -34.188 1.414 25.097 1.00 64.88 261 VAL A CA 1
ATOM 2074 C C . VAL A 1 261 ? -33.861 2.281 26.312 1.00 64.88 261 VAL A C 1
ATOM 2076 O O . VAL A 1 261 ? -34.653 2.328 27.250 1.00 64.88 261 VAL A O 1
ATOM 2079 N N . GLU A 1 262 ? -32.773 3.054 26.265 1.00 66.62 262 GLU A N 1
ATOM 2080 C CA . GLU A 1 262 ? -32.388 3.957 27.353 1.00 66.62 262 GLU A CA 1
ATOM 2081 C C . GLU A 1 262 ? -33.456 5.030 27.627 1.00 66.62 262 GLU A C 1
ATOM 2083 O O . GLU A 1 262 ? -33.846 5.261 28.776 1.00 66.62 262 GLU A O 1
ATOM 2088 N N . LYS A 1 263 ? -33.973 5.674 26.571 1.00 66.94 263 LYS A N 1
ATOM 2089 C CA . LYS A 1 263 ? -35.055 6.665 26.693 1.00 66.94 263 LYS A CA 1
ATOM 2090 C C . LYS A 1 263 ? -36.326 6.046 27.264 1.00 66.94 263 LYS A C 1
ATOM 2092 O O . LYS A 1 263 ? -37.008 6.692 28.056 1.00 66.94 263 LYS A O 1
ATOM 2097 N N . LEU A 1 264 ? -36.645 4.814 26.870 1.00 60.62 264 LEU A N 1
ATOM 2098 C CA . LEU A 1 264 ? -37.822 4.114 27.371 1.00 60.62 264 LEU A CA 1
ATOM 2099 C C . LEU A 1 264 ? -37.679 3.769 28.857 1.00 60.62 264 LEU A C 1
ATOM 2101 O O . LEU A 1 264 ? -38.591 4.049 29.628 1.00 60.62 264 LEU A O 1
ATOM 2105 N N . ALA A 1 265 ? -36.524 3.238 29.258 1.00 61.69 265 ALA A N 1
ATOM 2106 C CA . ALA A 1 265 ? -36.221 2.907 30.646 1.00 61.69 265 ALA A CA 1
ATOM 2107 C C . ALA A 1 265 ? -36.298 4.144 31.558 1.00 61.69 265 ALA A C 1
ATOM 2109 O O . ALA A 1 265 ? -36.905 4.093 32.625 1.00 61.69 265 ALA A O 1
ATOM 2110 N N . LYS A 1 266 ? -35.764 5.289 31.109 1.00 65.25 266 LYS A N 1
ATOM 2111 C CA . LYS A 1 266 ? -35.877 6.570 31.828 1.00 65.25 266 LYS A CA 1
ATOM 2112 C C . LYS A 1 266 ? -37.319 7.062 31.950 1.00 65.25 266 LYS A C 1
ATOM 2114 O O . LYS A 1 266 ? -37.721 7.493 33.024 1.00 65.25 266 LYS A O 1
ATOM 2119 N N . ALA A 1 267 ? -38.103 6.974 30.877 1.00 62.38 267 ALA A N 1
ATOM 2120 C CA . ALA A 1 267 ? -39.501 7.399 30.899 1.00 62.38 267 ALA A CA 1
ATOM 2121 C C . ALA A 1 267 ? -40.367 6.527 31.826 1.00 62.38 267 ALA A C 1
ATOM 2123 O O . ALA A 1 267 ? -41.282 7.040 32.469 1.00 62.38 267 ALA A O 1
ATOM 2124 N N . GLU A 1 268 ? -40.084 5.224 31.912 1.00 59.53 268 GLU A N 1
ATOM 2125 C CA . GLU A 1 268 ? -40.767 4.325 32.849 1.00 59.53 268 GLU A CA 1
ATOM 2126 C C . GLU A 1 268 ? -40.334 4.582 34.301 1.00 59.53 268 GLU A C 1
ATOM 2128 O O . GLU A 1 268 ? -41.194 4.656 35.176 1.00 59.53 268 GLU A O 1
ATOM 2133 N N . LEU A 1 269 ? -39.048 4.854 34.556 1.00 59.31 269 LEU A N 1
ATOM 2134 C CA . LEU A 1 269 ? -38.558 5.306 35.868 1.00 59.31 269 LEU A CA 1
ATOM 2135 C C . LEU A 1 269 ? -39.259 6.579 36.359 1.00 59.31 269 LEU A C 1
ATOM 2137 O O . LEU A 1 269 ? -39.679 6.656 37.512 1.00 59.31 269 LEU A O 1
ATOM 2141 N N . GLU A 1 270 ? -39.402 7.573 35.481 1.00 65.69 270 GLU A N 1
ATOM 2142 C CA . GLU A 1 270 ? -40.086 8.833 35.791 1.00 65.69 270 GLU A CA 1
ATOM 2143 C C . GLU A 1 270 ? -41.590 8.637 36.030 1.00 65.69 270 GLU A C 1
ATOM 2145 O O . GLU A 1 270 ? -42.185 9.332 36.855 1.00 65.69 270 GLU A O 1
ATOM 2150 N N . ARG A 1 271 ? -42.218 7.687 35.325 1.00 59.50 271 ARG A N 1
ATOM 2151 C CA . ARG A 1 271 ? -43.652 7.392 35.457 1.00 59.50 271 ARG A CA 1
ATOM 2152 C C . ARG A 1 271 ? -44.002 6.602 36.701 1.00 59.50 271 ARG A C 1
ATOM 2154 O O . ARG A 1 271 ? -45.072 6.824 37.265 1.00 59.50 271 ARG A O 1
ATOM 2161 N N . ALA A 1 272 ? -43.166 5.648 37.079 1.00 56.12 272 ALA A N 1
ATOM 2162 C CA . ALA A 1 272 ? -43.579 4.614 38.011 1.00 56.12 272 ALA A CA 1
ATOM 2163 C C . ALA A 1 272 ? -43.350 4.971 39.490 1.00 56.12 272 ALA A C 1
ATOM 2165 O O . ALA A 1 272 ? -43.733 4.178 40.343 1.00 56.12 272 ALA A O 1
ATOM 2166 N N . ALA A 1 273 ? -42.815 6.162 39.814 1.00 57.03 273 ALA A N 1
ATOM 2167 C CA . ALA A 1 273 ? -42.543 6.586 41.199 1.00 57.03 273 ALA A CA 1
ATOM 2168 C C . ALA A 1 273 ? -41.891 5.452 42.019 1.00 57.03 273 ALA A C 1
ATOM 2170 O O . ALA A 1 273 ? -42.300 5.158 43.143 1.00 57.03 273 ALA A O 1
ATOM 2171 N N . ILE A 1 274 ? -40.948 4.754 41.381 1.00 55.06 274 ILE A N 1
ATOM 2172 C CA . ILE A 1 274 ? -40.407 3.486 41.860 1.00 55.06 274 ILE A CA 1
ATOM 2173 C C . ILE A 1 274 ? -39.509 3.746 43.070 1.00 55.06 274 ILE A C 1
ATOM 2175 O O . ILE A 1 274 ? -38.768 4.732 43.104 1.00 55.06 274 ILE A O 1
ATOM 2179 N N . ASP A 1 275 ? -39.586 2.857 44.063 1.00 57.53 275 ASP A N 1
ATOM 2180 C CA . ASP A 1 275 ? -38.719 2.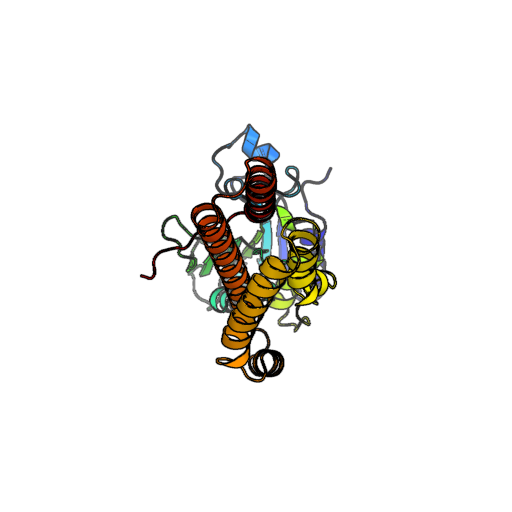869 45.237 1.00 57.53 275 ASP A CA 1
ATOM 2181 C C . ASP A 1 275 ? -37.232 2.908 44.827 1.00 57.53 275 ASP A C 1
ATOM 2183 O O . ASP A 1 275 ? -36.799 2.350 43.817 1.00 57.53 275 ASP A O 1
ATOM 2187 N N . SER A 1 276 ? -36.439 3.612 45.626 1.00 61.97 276 SER A N 1
ATOM 2188 C CA . SER A 1 276 ? -35.077 4.060 45.312 1.00 61.97 276 SER A CA 1
ATOM 2189 C C . SER A 1 276 ? -34.081 2.942 44.956 1.00 61.97 276 SER A C 1
ATOM 2191 O O . SER A 1 276 ? -33.075 3.220 44.304 1.00 61.97 276 SER A O 1
ATOM 2193 N N . ALA A 1 277 ? -34.359 1.690 45.339 1.00 59.12 277 ALA A N 1
ATOM 2194 C CA . ALA A 1 277 ? -33.517 0.528 45.050 1.00 59.12 277 ALA A CA 1
ATOM 2195 C C . ALA A 1 277 ? -33.626 0.041 43.590 1.00 59.12 277 ALA A C 1
ATOM 2197 O O . ALA A 1 277 ? -32.603 -0.089 42.920 1.00 59.12 277 ALA A O 1
ATOM 2198 N N . GLU A 1 278 ? -34.838 -0.148 43.060 1.00 56.88 278 GLU A N 1
ATOM 2199 C CA . GLU A 1 278 ? -35.042 -0.563 41.658 1.00 56.88 278 GLU A CA 1
ATOM 2200 C C . GLU A 1 278 ? -34.582 0.537 40.686 1.00 56.88 278 GLU A C 1
ATOM 2202 O O . GLU A 1 278 ? -34.015 0.258 39.629 1.00 56.88 278 GLU A O 1
ATOM 2207 N N . ALA A 1 279 ? -34.726 1.808 41.080 1.00 58.09 279 ALA A N 1
ATOM 2208 C CA . ALA A 1 279 ? -34.203 2.932 40.311 1.00 58.09 279 ALA A CA 1
ATOM 2209 C C . ALA A 1 279 ? -32.669 2.928 40.198 1.00 58.09 279 ALA A C 1
ATOM 2211 O O . ALA A 1 279 ? -32.129 3.257 39.138 1.00 58.09 279 ALA A O 1
ATOM 2212 N N . ALA A 1 280 ? -31.964 2.533 41.260 1.00 62.03 280 ALA A N 1
ATOM 2213 C CA . ALA A 1 280 ? -30.509 2.430 41.255 1.00 62.03 280 ALA A CA 1
ATOM 2214 C C . ALA A 1 280 ? -30.016 1.263 40.380 1.00 62.03 280 ALA A C 1
ATOM 2216 O O . ALA A 1 280 ? -29.047 1.422 39.636 1.00 62.03 280 ALA A O 1
ATOM 2217 N N . GLU A 1 281 ? -30.702 0.118 40.406 1.00 59.97 281 GLU A N 1
ATOM 2218 C CA . GLU A 1 281 ? -30.357 -1.039 39.567 1.00 59.97 281 GLU A CA 1
ATOM 2219 C C . GLU A 1 281 ? -30.556 -0.757 38.073 1.00 59.97 281 GLU A C 1
ATOM 2221 O O . GLU A 1 281 ? -29.698 -1.099 37.254 1.00 59.97 281 GLU A O 1
ATOM 2226 N N . LEU A 1 282 ? -31.634 -0.052 37.722 1.00 57.09 282 LEU A N 1
ATOM 2227 C CA . LEU A 1 282 ? -31.884 0.441 36.368 1.00 57.09 282 LEU A CA 1
ATOM 2228 C C . LEU A 1 282 ? -30.824 1.440 35.895 1.00 57.09 282 LEU A C 1
ATOM 2230 O O . LEU A 1 282 ? -30.348 1.356 34.762 1.00 57.09 282 LEU A O 1
ATOM 2234 N N . GLN A 1 283 ? -30.442 2.389 36.752 1.00 64.62 283 GLN A N 1
ATOM 2235 C CA . GLN A 1 283 ? -29.387 3.353 36.434 1.00 64.62 283 GLN A CA 1
ATOM 2236 C C . GLN A 1 283 ? -28.041 2.661 36.205 1.00 64.62 283 GLN A C 1
ATOM 2238 O O . GLN A 1 283 ? -27.316 3.045 35.285 1.00 64.62 283 GLN A O 1
ATOM 2243 N N . GLN A 1 284 ? -27.734 1.617 36.979 1.00 69.56 284 GLN A N 1
ATOM 2244 C CA . GLN A 1 284 ? -26.530 0.816 36.780 1.00 69.56 284 GLN A CA 1
ATOM 2245 C C . GLN A 1 284 ? -26.580 0.028 35.464 1.00 69.56 284 GLN A C 1
ATOM 2247 O O . GLN A 1 284 ? -25.608 0.051 34.719 1.00 69.56 284 GLN A O 1
ATOM 2252 N N . ALA A 1 285 ? -27.713 -0.591 35.116 1.00 59.09 285 ALA A N 1
ATOM 2253 C CA . ALA A 1 285 ? -27.863 -1.297 33.839 1.00 59.09 285 ALA A CA 1
ATOM 2254 C C . ALA A 1 285 ? -27.695 -0.359 32.627 1.00 59.09 285 ALA A C 1
ATOM 2256 O O . ALA A 1 285 ? -27.041 -0.713 31.647 1.00 59.09 285 ALA A O 1
ATOM 2257 N N . ILE A 1 286 ? -28.221 0.869 32.713 1.00 60.12 286 ILE A N 1
ATOM 2258 C CA . ILE A 1 286 ? -28.006 1.917 31.703 1.00 60.12 286 ILE A CA 1
ATOM 2259 C C . ILE A 1 286 ? -26.520 2.299 31.609 1.00 60.12 286 ILE A C 1
ATOM 2261 O O . ILE A 1 286 ? -26.005 2.493 30.507 1.00 60.12 286 ILE A O 1
ATOM 2265 N N . ALA A 1 287 ? -25.828 2.420 32.744 1.00 63.50 287 ALA A N 1
ATOM 2266 C CA . ALA A 1 287 ? -24.402 2.733 32.774 1.00 63.50 287 ALA A CA 1
ATOM 2267 C C . ALA A 1 287 ? -23.548 1.606 32.167 1.00 63.50 287 ALA A C 1
ATOM 2269 O O . ALA A 1 287 ? -22.642 1.894 31.388 1.00 63.50 287 ALA A O 1
ATOM 2270 N N . ASP A 1 288 ? -23.873 0.345 32.458 1.00 62.12 288 ASP A N 1
ATOM 2271 C CA . ASP A 1 288 ? -23.176 -0.830 31.923 1.00 62.12 288 ASP A CA 1
ATOM 2272 C C . ASP A 1 288 ? -23.371 -0.949 30.401 1.00 62.12 288 ASP A C 1
ATOM 2274 O O . ASP A 1 288 ? -22.410 -1.178 29.665 1.00 62.12 288 ASP A O 1
ATOM 2278 N N . LEU A 1 289 ? -24.596 -0.715 29.910 1.00 54.28 289 LEU A N 1
ATOM 2279 C CA . LEU A 1 289 ? -24.896 -0.654 28.475 1.00 54.28 289 LEU A CA 1
ATOM 2280 C C . LEU A 1 289 ? -24.102 0.455 27.778 1.00 54.28 289 LEU A C 1
ATOM 2282 O O . LEU A 1 289 ? -23.513 0.216 26.729 1.00 54.28 289 LEU A O 1
ATOM 2286 N N . ARG A 1 290 ? -24.042 1.654 28.366 1.00 56.50 290 ARG A N 1
ATOM 2287 C CA . ARG A 1 290 ? -23.237 2.763 27.830 1.00 56.50 290 ARG A CA 1
ATOM 2288 C C . ARG A 1 290 ? -21.751 2.430 27.806 1.00 56.50 290 ARG A C 1
ATOM 2290 O O . ARG A 1 290 ? -21.112 2.670 26.794 1.00 56.50 290 ARG A O 1
ATOM 2297 N N . ALA A 1 291 ? -21.216 1.828 28.866 1.00 59.28 291 ALA A N 1
ATOM 2298 C CA . ALA A 1 291 ? -19.817 1.414 28.908 1.00 59.28 291 ALA A CA 1
ATOM 2299 C C . ALA A 1 291 ? -19.496 0.375 27.821 1.00 59.28 291 ALA A C 1
ATOM 2301 O O . ALA A 1 291 ? -18.494 0.517 27.132 1.00 59.28 291 ALA A O 1
ATOM 2302 N N . ALA A 1 292 ? -20.370 -0.615 27.608 1.00 55.53 292 ALA A N 1
ATOM 2303 C CA . ALA A 1 292 ? -20.212 -1.602 26.536 1.00 55.53 292 ALA A CA 1
ATOM 2304 C C . ALA A 1 292 ? -20.279 -0.976 25.130 1.00 55.53 292 ALA A C 1
ATOM 2306 O O . ALA A 1 292 ? -19.659 -1.475 24.194 1.00 55.53 292 ALA A O 1
ATOM 2307 N N . ILE A 1 293 ? -21.027 0.118 24.989 1.00 50.78 293 ILE A N 1
ATOM 2308 C CA . ILE A 1 293 ? -21.173 0.879 23.748 1.00 50.78 293 ILE A CA 1
ATOM 2309 C C . ILE A 1 293 ? -19.979 1.822 23.504 1.00 50.78 293 ILE A C 1
ATOM 2311 O O . ILE A 1 293 ? -19.565 1.984 22.356 1.00 50.78 293 ILE A O 1
ATOM 2315 N N . ASP A 1 294 ? -19.438 2.432 24.561 1.00 52.97 294 ASP A N 1
ATOM 2316 C CA . ASP A 1 294 ? -18.348 3.416 24.519 1.00 52.97 294 ASP A CA 1
ATOM 2317 C C . ASP A 1 294 ? -16.948 2.771 24.451 1.00 52.97 294 ASP A C 1
ATOM 2319 O O . ASP A 1 294 ? -15.996 3.422 24.014 1.00 52.97 294 ASP A O 1
ATOM 2323 N N . ASP A 1 295 ? -16.806 1.493 24.834 1.00 48.00 295 ASP A N 1
ATOM 2324 C CA . ASP A 1 295 ? -15.561 0.721 24.654 1.00 48.00 295 ASP A CA 1
ATOM 2325 C C . ASP A 1 295 ? -15.283 0.400 23.164 1.00 48.00 295 ASP A C 1
ATOM 2327 O O . ASP A 1 295 ? -14.167 0.030 22.785 1.00 48.00 295 ASP A O 1
ATOM 2331 N N . GLU A 1 296 ? -16.267 0.626 22.281 1.00 44.16 296 GLU A N 1
ATOM 2332 C CA . GLU A 1 296 ? -16.054 0.760 20.840 1.00 44.16 296 GLU A CA 1
ATOM 2333 C C . GLU A 1 296 ? -16.142 2.239 20.416 1.00 44.16 296 GLU A C 1
ATOM 2335 O O . GLU A 1 296 ? -17.171 2.883 20.616 1.00 44.16 296 GLU A O 1
ATOM 2340 N N . PRO A 1 297 ? -15.099 2.816 19.785 1.00 38.31 297 PRO A N 1
ATOM 2341 C CA . PRO A 1 297 ? -15.099 4.237 19.462 1.00 38.31 297 PRO A CA 1
ATOM 2342 C C . PRO A 1 297 ? -16.252 4.582 18.501 1.00 38.31 297 PRO A C 1
ATOM 2344 O O . PRO A 1 297 ? -16.435 3.877 17.498 1.00 38.31 297 PRO A O 1
ATOM 2347 N N . PRO A 1 298 ? -16.995 5.680 18.747 1.00 38.81 298 PRO A N 1
ATOM 2348 C CA . PRO A 1 298 ? -18.098 6.083 17.889 1.00 38.81 298 PRO A CA 1
ATOM 2349 C C . PRO A 1 298 ? -17.602 6.328 16.463 1.00 38.81 298 PRO A C 1
ATOM 2351 O O . PRO A 1 298 ? -16.568 6.964 16.232 1.00 38.81 298 PRO A O 1
ATOM 2354 N N . VAL A 1 299 ? -18.367 5.845 15.484 1.00 44.78 299 VAL A N 1
ATOM 2355 C CA . VAL A 1 299 ? -18.185 6.252 14.091 1.00 44.78 299 VAL A CA 1
ATOM 2356 C C . VAL A 1 299 ? -18.758 7.659 13.984 1.00 44.78 299 VAL A C 1
ATOM 2358 O O . VAL A 1 299 ? -19.969 7.837 13.926 1.00 44.78 299 VAL A O 1
ATOM 2361 N N . VAL A 1 300 ? -17.881 8.657 14.044 1.00 37.72 300 VAL A N 1
ATOM 2362 C CA . VAL A 1 300 ? -18.248 10.074 13.964 1.00 37.72 300 VAL A CA 1
ATOM 2363 C C . VAL A 1 300 ? -18.992 10.327 12.648 1.00 37.72 300 VAL A C 1
ATOM 2365 O O . VAL A 1 300 ? -18.453 10.045 11.574 1.00 37.72 300 VAL A O 1
ATOM 2368 N N . ASP A 1 301 ? -20.227 10.829 12.728 1.00 37.38 301 ASP A N 1
ATOM 2369 C CA . ASP A 1 301 ? -20.963 11.314 11.561 1.00 37.38 301 ASP A CA 1
ATOM 2370 C C . ASP A 1 301 ? -20.231 12.533 10.991 1.00 37.38 301 ASP A C 1
ATOM 2372 O O . ASP A 1 301 ? -20.025 13.532 11.682 1.00 37.38 301 ASP A O 1
ATOM 2376 N N . GLU A 1 302 ? -19.850 12.459 9.717 1.00 38.84 302 GLU A N 1
ATOM 2377 C CA . GLU A 1 302 ? -19.445 13.640 8.961 1.00 38.84 302 GLU A CA 1
ATOM 2378 C C . GLU A 1 302 ? -20.633 14.177 8.154 1.00 38.84 302 GLU A C 1
ATOM 2380 O O . GLU A 1 302 ? -21.450 13.396 7.649 1.00 38.84 302 GLU A O 1
ATOM 2385 N N . PRO A 1 303 ? -20.742 15.512 8.044 1.00 32.28 303 PRO A N 1
ATOM 2386 C CA . PRO A 1 303 ? -21.866 16.177 7.410 1.00 32.28 303 PRO A CA 1
ATOM 2387 C C . PRO A 1 303 ? -21.977 15.759 5.945 1.00 32.28 303 PRO A C 1
ATOM 2389 O O . PRO A 1 303 ? -20.987 15.691 5.220 1.00 32.28 303 PRO A O 1
ATOM 2392 N N . GLN A 1 304 ? -23.209 15.490 5.516 1.00 31.98 304 GLN A N 1
ATOM 2393 C CA . GLN A 1 304 ? -23.520 15.254 4.112 1.00 31.98 304 GLN A CA 1
ATOM 2394 C C . GLN A 1 304 ? -23.358 16.576 3.351 1.00 31.98 304 GLN A C 1
ATOM 2396 O O . GLN A 1 304 ? -24.189 17.475 3.494 1.00 31.98 304 GLN A O 1
ATOM 2401 N N . GLY A 1 305 ? -22.265 16.687 2.595 1.00 40.16 305 GLY A N 1
ATOM 2402 C CA . GLY A 1 305 ? -21.977 17.742 1.625 1.00 40.16 305 GLY A CA 1
ATOM 2403 C C . GLY A 1 305 ? -21.672 17.133 0.269 1.00 40.16 305 GLY A C 1
ATOM 2404 O O . GLY A 1 305 ? -20.979 16.091 0.252 1.00 40.16 305 GLY A O 1
#

pLDDT: mean 75.44, std 23.16, range [31.98, 98.81]

Sequence (305 aa):
MSAEPSALRRLWQEFEAVEPDAVFGGIFANKSGYHNTRANHKRDRPGDYSIRMPADQRGPDDKAAALDITFNTARGGDFRIIAKYSKRLLTAFQTRDPRLFYRGGAVVREFYGNADLDWDVEGYTLHRSSDGSSGPATSDDSHLWHIHISFHRVWVENWDAVKGILAILLDKQIPPPEPPKDWFDMADENTLKTVVDRSLDDKLGPAVAKAIEDKVDRIAGRTLNTKFPTGVAHLDAQGGRNWPWFARDLRNKAYAVAEAVEKLAKAELERAAIDSAEAAELQQAIADLRAAIDDEPPVVDEPQG